Protein AF-0000000072977887 (afdb_homodimer)

Structure (mmCIF, N/CA/C/O backbone):
data_AF-0000000072977887-model_v1
#
loop_
_entity.id
_entity.type
_entity.pdbx_description
1 polymer 'Transcriptional regulator'
#
loop_
_atom_site.group_PDB
_atom_site.id
_atom_site.type_symbol
_atom_site.label_atom_id
_atom_site.label_alt_id
_atom_site.label_comp_id
_atom_site.label_asym_id
_atom_site.label_entity_id
_atom_site.label_seq_id
_atom_site.pdbx_PDB_ins_code
_atom_site.Cartn_x
_atom_site.Cartn_y
_atom_site.Cartn_z
_atom_site.occupancy
_atom_site.B_iso_or_equiv
_atom_site.auth_seq_id
_atom_site.auth_comp_id
_atom_site.auth_asym_id
_atom_site.auth_atom_id
_atom_site.pdbx_PDB_model_num
ATOM 1 N N . MET A 1 1 ? 33.875 33.875 10.773 1 41 1 MET A N 1
ATOM 2 C CA . MET A 1 1 ? 32.531 33.688 11.297 1 41 1 MET A CA 1
ATOM 3 C C . MET A 1 1 ? 32.062 32.25 11.172 1 41 1 MET A C 1
ATOM 5 O O . MET A 1 1 ? 32.281 31.609 10.133 1 41 1 MET A O 1
ATOM 9 N N . ALA A 1 2 ? 32.125 31.406 12.219 1 44.75 2 ALA A N 1
ATOM 10 C CA . ALA A 1 2 ? 31.75 29.984 12.25 1 44.75 2 ALA A CA 1
ATOM 11 C C . ALA A 1 2 ? 30.469 29.734 11.461 1 44.75 2 ALA A C 1
ATOM 13 O O . ALA A 1 2 ? 29.438 30.359 11.719 1 44.75 2 ALA A O 1
ATOM 14 N N . THR A 1 3 ? 30.5 29.594 10.195 1 40.72 3 THR A N 1
ATOM 15 C CA . THR A 1 3 ? 29.406 29.156 9.344 1 40.72 3 THR A CA 1
ATOM 16 C C . THR A 1 3 ? 28.625 28.016 10.008 1 40.72 3 THR A C 1
ATOM 18 O O . THR A 1 3 ? 29.172 26.922 10.219 1 40.72 3 THR A O 1
ATOM 21 N N . ASN A 1 4 ? 28.078 28.188 11.234 1 41.53 4 ASN A N 1
ATOM 22 C CA . ASN A 1 4 ? 27.219 27.25 11.969 1 41.53 4 ASN A CA 1
ATOM 23 C C . ASN A 1 4 ? 26.422 26.344 11.023 1 41.53 4 ASN A C 1
ATOM 25 O O . ASN A 1 4 ? 25.5 26.812 10.352 1 41.53 4 ASN A O 1
ATOM 29 N N . THR A 1 5 ? 27.031 25.5 10.305 1 44.66 5 THR A N 1
ATOM 30 C CA . THR A 1 5 ? 26.484 24.422 9.477 1 44.66 5 THR A CA 1
ATOM 31 C C . THR A 1 5 ? 25.266 23.797 10.148 1 44.66 5 THR A C 1
ATOM 33 O O . THR A 1 5 ? 25.391 23.109 11.156 1 44.66 5 THR A O 1
ATOM 36 N N . MET A 1 6 ? 24.25 24.547 10.633 1 44 6 MET A N 1
ATOM 37 C CA . MET A 1 6 ? 23.016 24.047 11.25 1 44 6 MET A CA 1
ATOM 38 C C . MET A 1 6 ? 22.672 22.656 10.742 1 44 6 MET A C 1
ATOM 40 O O . MET A 1 6 ? 22.594 22.438 9.531 1 44 6 MET A O 1
ATOM 44 N N . LYS A 1 7 ? 23.109 21.656 11.266 1 52.28 7 LYS A N 1
ATOM 45 C CA . LYS A 1 7 ? 22.719 20.266 11.062 1 52.28 7 LYS A CA 1
ATOM 46 C C . LYS A 1 7 ? 21.25 20.156 10.672 1 52.28 7 LYS A C 1
ATOM 48 O O . LYS A 1 7 ? 20.391 20.781 11.289 1 52.28 7 LYS A O 1
ATOM 53 N N . PRO A 1 8 ? 21.047 19.781 9.508 1 62.19 8 PRO A N 1
ATOM 54 C CA . PRO A 1 8 ? 19.656 19.625 9.102 1 62.19 8 PRO A CA 1
ATOM 55 C C . PRO A 1 8 ? 18.781 19.047 10.195 1 62.19 8 PRO A C 1
ATOM 57 O O . PRO A 1 8 ? 19.219 18.188 10.961 1 62.19 8 PRO A O 1
ATOM 60 N N . LYS A 1 9 ? 17.875 19.797 10.883 1 65.5 9 LYS A N 1
ATOM 61 C CA . LYS A 1 9 ? 16.906 19.312 11.867 1 65.5 9 LYS A CA 1
ATOM 62 C C . LYS A 1 9 ? 16.281 18 11.422 1 65.5 9 LYS A C 1
ATOM 64 O O . LYS A 1 9 ? 15.883 17.859 10.266 1 65.5 9 LYS A O 1
ATOM 69 N N . PRO A 1 10 ? 16.406 17 12.359 1 79.75 10 PRO A N 1
ATOM 70 C CA . PRO A 1 10 ? 15.766 15.734 12 1 79.75 10 PRO A CA 1
ATOM 71 C C . PRO A 1 10 ? 14.305 15.906 11.586 1 79.75 10 PRO A C 1
ATOM 73 O O . PRO A 1 10 ? 13.602 16.75 12.141 1 79.75 10 PRO A O 1
ATOM 76 N N . LEU A 1 11 ? 13.953 15.227 10.562 1 84.88 11 LEU A N 1
ATOM 77 C CA . LEU A 1 11 ? 12.586 15.289 10.055 1 84.88 11 LEU A CA 1
ATOM 78 C C . LEU A 1 11 ? 11.602 14.703 11.07 1 84.88 11 LEU A C 1
ATOM 80 O O . LEU A 1 11 ? 11.875 13.664 11.68 1 84.88 11 LEU A O 1
ATOM 84 N N . VAL A 1 12 ? 10.602 15.438 11.391 1 84.94 12 VAL A N 1
ATOM 85 C CA . VAL A 1 12 ? 9.555 15 12.312 1 84.94 12 VAL A CA 1
ATOM 86 C C . VAL A 1 12 ? 8.5 14.203 11.555 1 84.94 12 VAL A C 1
ATOM 88 O O . VAL A 1 12 ? 7.945 14.68 10.562 1 84.94 12 VAL A O 1
ATOM 91 N N . VAL A 1 13 ? 8.305 12.984 12.016 1 85.19 13 VAL A N 1
ATOM 92 C CA . VAL A 1 13 ? 7.273 12.133 11.445 1 85.19 13 VAL A CA 1
ATOM 93 C C . VAL A 1 13 ? 6.289 11.703 12.531 1 85.19 13 VAL A C 1
ATOM 95 O O . VAL A 1 13 ? 6.676 11.078 13.523 1 85.19 13 VAL A O 1
ATOM 98 N N . PRO A 1 14 ? 5.059 12.109 12.352 1 86.56 14 PRO A N 1
ATOM 99 C CA . PRO A 1 14 ? 4.09 11.672 13.359 1 86.56 14 PRO A CA 1
ATOM 100 C C . PRO A 1 14 ? 3.932 10.156 13.406 1 86.56 14 PRO A C 1
ATOM 102 O O . PRO A 1 14 ? 4.285 9.461 12.445 1 86.56 14 PRO A O 1
ATOM 105 N N . VAL A 1 15 ? 3.49 9.703 14.617 1 90.06 15 VAL A N 1
ATOM 106 C CA . VAL A 1 15 ? 3.154 8.289 14.742 1 90.06 15 VAL A CA 1
ATOM 107 C C . VAL A 1 15 ? 1.873 7.988 13.961 1 90.06 15 VAL A C 1
ATOM 109 O O . VAL A 1 15 ? 0.771 8.281 14.438 1 90.06 15 VAL A O 1
ATOM 112 N N . SER A 1 16 ? 1.994 7.457 12.82 1 95.38 16 SER A N 1
ATOM 113 C CA . SER A 1 16 ? 0.884 7.188 11.914 1 95.38 16 SER A CA 1
ATOM 114 C C . SER A 1 16 ? 0.908 5.742 11.422 1 95.38 16 SER A C 1
ATOM 116 O O . SER A 1 16 ? 1.815 5.348 10.688 1 95.38 16 SER A O 1
ATOM 118 N N . ILE A 1 17 ? -0.133 5.027 11.781 1 97.5 17 ILE A N 1
ATOM 119 C CA . ILE A 1 17 ? -0.23 3.648 11.312 1 97.5 17 ILE A CA 1
ATOM 120 C C . ILE A 1 17 ? -0.451 3.627 9.805 1 97.5 17 ILE A C 1
ATOM 122 O O . ILE A 1 17 ? 0.046 2.736 9.109 1 97.5 17 ILE A O 1
ATOM 126 N N . GLY A 1 18 ? -1.213 4.641 9.328 1 96.38 18 GLY A N 1
ATOM 127 C CA . GLY A 1 18 ? -1.394 4.754 7.887 1 96.38 18 GLY A CA 1
ATOM 128 C C . GLY A 1 18 ? -0.086 4.895 7.133 1 96.38 18 GLY A C 1
ATOM 129 O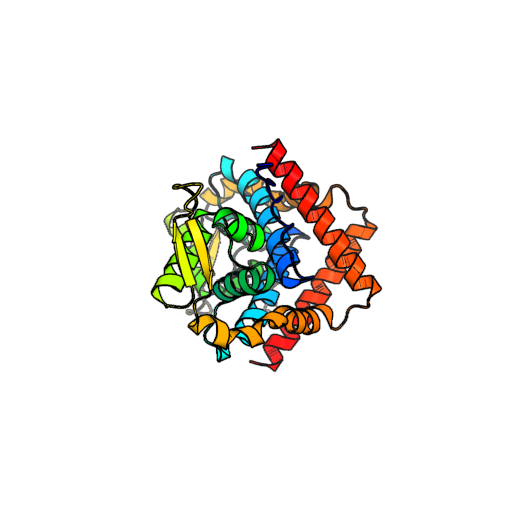 O . GLY A 1 18 ? 0.141 4.195 6.141 1 96.38 18 GLY A O 1
ATOM 130 N N . ARG A 1 19 ? 0.751 5.727 7.602 1 94.12 19 ARG A N 1
ATOM 131 C CA . ARG A 1 19 ? 2.055 5.93 6.98 1 94.12 19 ARG A CA 1
ATOM 132 C C . ARG A 1 19 ? 2.902 4.664 7.062 1 94.12 19 ARG A C 1
ATOM 134 O O . ARG A 1 19 ? 3.502 4.242 6.07 1 94.12 19 ARG A O 1
ATOM 141 N N . GLN A 1 20 ? 2.941 4.098 8.227 1 96.56 20 GLN A N 1
ATOM 142 C CA . GLN A 1 20 ? 3.758 2.904 8.414 1 96.56 20 GLN A CA 1
ATOM 143 C C . GLN A 1 20 ? 3.299 1.775 7.492 1 96.56 20 GLN A C 1
ATOM 145 O O . GLN A 1 20 ? 4.125 1.067 6.91 1 96.56 20 GLN A O 1
ATOM 150 N N . LEU A 1 21 ? 2.031 1.592 7.398 1 97.75 21 LEU A N 1
ATOM 151 C CA . LEU A 1 21 ? 1.473 0.574 6.516 1 97.75 21 LEU A CA 1
ATOM 152 C C . LEU A 1 21 ? 1.882 0.825 5.07 1 97.75 21 LEU A C 1
ATOM 154 O O . LEU A 1 21 ? 2.34 -0.09 4.383 1 97.75 21 LEU A O 1
ATOM 158 N N . ASN A 1 22 ? 1.735 2.033 4.641 1 95.81 22 ASN A N 1
ATOM 159 C CA . ASN A 1 22 ? 2.016 2.369 3.25 1 95.81 22 ASN A CA 1
ATOM 160 C C . ASN A 1 22 ? 3.496 2.203 2.92 1 95.81 22 ASN A C 1
ATOM 162 O O . ASN A 1 22 ? 3.848 1.688 1.857 1 95.81 22 ASN A O 1
ATOM 166 N N . ILE A 1 23 ? 4.344 2.652 3.779 1 94.56 23 ILE A N 1
ATOM 167 C CA . ILE A 1 23 ? 5.777 2.523 3.547 1 94.56 23 ILE A CA 1
ATOM 168 C C . ILE A 1 23 ? 6.168 1.046 3.523 1 94.56 23 ILE A C 1
ATOM 170 O O . ILE A 1 23 ? 6.883 0.6 2.625 1 94.56 23 ILE A O 1
ATOM 174 N N . THR A 1 24 ? 5.691 0.264 4.508 1 97.56 24 THR A N 1
ATOM 175 C CA . THR A 1 24 ? 6.016 -1.156 4.582 1 97.56 24 THR A CA 1
ATOM 176 C C . THR A 1 24 ? 5.523 -1.89 3.34 1 97.56 24 THR A C 1
ATOM 178 O O . THR A 1 24 ? 6.254 -2.691 2.754 1 97.56 24 THR A O 1
ATOM 181 N N . ALA A 1 25 ? 4.281 -1.598 2.955 1 96.81 25 ALA A N 1
ATOM 182 C CA . ALA A 1 25 ? 3.742 -2.217 1.746 1 96.81 25 ALA A CA 1
ATOM 183 C C . ALA A 1 25 ? 4.57 -1.837 0.521 1 96.81 25 ALA A C 1
ATOM 185 O O . ALA A 1 25 ? 4.859 -2.684 -0.327 1 96.81 25 ALA A O 1
ATOM 186 N N . SER A 1 26 ? 4.973 -0.607 0.449 1 94.94 26 SER A N 1
ATOM 187 C CA . SER A 1 26 ? 5.73 -0.118 -0.699 1 94.94 26 SER A CA 1
ATOM 188 C C . SER A 1 26 ? 7.074 -0.827 -0.818 1 94.94 26 SER A C 1
ATOM 190 O O . SER A 1 26 ? 7.453 -1.274 -1.902 1 94.94 26 SER A O 1
ATOM 192 N N . VAL A 1 27 ? 7.781 -0.908 0.253 1 95.25 27 VAL A N 1
ATOM 193 C CA . VAL A 1 27 ? 9.086 -1.552 0.202 1 95.25 27 VAL A CA 1
ATOM 194 C C . VAL A 1 27 ? 8.922 -3.053 -0.021 1 95.25 27 VAL A C 1
ATOM 196 O O . VAL A 1 27 ? 9.75 -3.689 -0.667 1 95.25 27 VAL A O 1
ATOM 199 N N . GLY A 1 28 ? 7.863 -3.65 0.57 1 96.88 28 GLY A N 1
ATOM 200 C CA . GLY A 1 28 ? 7.543 -5.031 0.251 1 96.88 28 GLY A CA 1
ATOM 201 C C . GLY A 1 28 ? 7.281 -5.258 -1.227 1 96.88 28 GLY A C 1
ATOM 202 O O . GLY A 1 28 ? 7.73 -6.254 -1.795 1 96.88 28 GLY A O 1
ATOM 203 N N . ASN A 1 29 ? 6.543 -4.379 -1.812 1 96.25 29 ASN A N 1
ATOM 204 C CA . ASN A 1 29 ? 6.277 -4.457 -3.246 1 96.25 29 ASN A CA 1
ATOM 205 C C . ASN A 1 29 ? 7.562 -4.332 -4.062 1 96.25 29 ASN A C 1
ATOM 207 O O . ASN A 1 29 ? 7.688 -4.941 -5.125 1 96.25 29 ASN A O 1
ATOM 211 N N . ALA A 1 30 ? 8.492 -3.561 -3.566 1 94.88 30 ALA A N 1
ATOM 212 C CA . ALA A 1 30 ? 9.781 -3.453 -4.242 1 94.88 30 ALA A CA 1
ATOM 213 C C . ALA A 1 30 ? 10.5 -4.801 -4.273 1 94.88 30 ALA A C 1
ATOM 215 O O . ALA A 1 30 ? 11.117 -5.156 -5.277 1 94.88 30 ALA A O 1
ATOM 216 N N . VAL A 1 31 ? 10.422 -5.551 -3.201 1 97.06 31 VAL A N 1
ATOM 217 C CA . VAL A 1 31 ? 10.992 -6.895 -3.148 1 97.06 31 VAL A CA 1
ATOM 218 C C . VAL A 1 31 ? 10.328 -7.773 -4.207 1 97.06 31 VAL A C 1
ATOM 220 O O . VAL A 1 31 ? 11.016 -8.461 -4.965 1 97.06 31 VAL A O 1
ATOM 223 N N . CYS A 1 32 ? 8.992 -7.691 -4.293 1 96.81 32 CYS A N 1
ATOM 224 C CA . CYS A 1 32 ? 8.242 -8.484 -5.262 1 96.81 32 CYS A CA 1
ATOM 225 C C . CYS A 1 32 ? 8.648 -8.133 -6.688 1 96.81 32 CYS A C 1
ATOM 227 O O . CYS A 1 32 ? 8.914 -9.023 -7.496 1 96.81 32 CYS A O 1
ATOM 229 N N . ASN A 1 33 ? 8.703 -6.883 -6.922 1 95.31 33 ASN A N 1
ATOM 230 C CA . ASN A 1 33 ? 9.039 -6.43 -8.266 1 95.31 33 ASN A CA 1
ATOM 231 C C . ASN A 1 33 ? 10.445 -6.875 -8.672 1 95.31 33 ASN A C 1
ATOM 233 O O . ASN A 1 33 ? 10.664 -7.27 -9.812 1 95.31 33 ASN A O 1
ATOM 237 N N . GLN A 1 34 ? 11.297 -6.816 -7.777 1 95.62 34 GLN A N 1
ATOM 238 C CA . GLN A 1 34 ? 12.656 -7.258 -8.07 1 95.62 34 GLN A CA 1
ATOM 239 C C . GLN A 1 34 ? 12.703 -8.75 -8.367 1 95.62 34 GLN A C 1
ATOM 241 O O . GLN A 1 34 ? 13.422 -9.195 -9.273 1 95.62 34 GLN A O 1
ATOM 246 N N . LEU A 1 35 ? 11.984 -9.539 -7.598 1 95.75 35 LEU A N 1
ATOM 247 C CA . LEU A 1 35 ? 11.945 -10.984 -7.801 1 95.75 35 LEU A CA 1
ATOM 248 C C . LEU A 1 35 ? 11.273 -11.328 -9.125 1 95.75 35 LEU A C 1
ATOM 250 O O . LEU A 1 35 ? 11.602 -12.344 -9.75 1 95.75 35 LEU A O 1
ATOM 254 N N . LEU A 1 36 ? 10.383 -10.438 -9.664 1 96.44 36 LEU A N 1
ATOM 255 C CA . LEU A 1 36 ? 9.586 -10.719 -10.859 1 96.44 36 LEU A CA 1
ATOM 256 C C . LEU A 1 36 ? 10.25 -10.141 -12.102 1 96.44 36 LEU A C 1
ATOM 258 O O . LEU A 1 36 ? 9.922 -10.539 -13.227 1 96.44 36 LEU A O 1
ATOM 262 N N . GLU A 1 37 ? 11.172 -9.25 -11.883 1 94.94 37 GLU A N 1
ATOM 263 C CA . GLU A 1 37 ? 11.812 -8.5 -12.961 1 94.94 37 GLU A CA 1
ATOM 264 C C . GLU A 1 37 ? 12.43 -9.438 -14 1 94.94 37 GLU A C 1
ATOM 266 O O . GLU A 1 37 ? 12.195 -9.289 -15.195 1 94.94 37 GLU A O 1
ATOM 271 N N . PRO A 1 38 ? 13.172 -10.477 -13.602 1 94.94 38 PRO A N 1
ATOM 272 C CA . PRO A 1 38 ? 13.797 -11.367 -14.586 1 94.94 38 PRO A CA 1
ATOM 273 C C . PRO A 1 38 ? 12.781 -12.102 -15.453 1 94.94 38 PRO A C 1
ATOM 275 O O . PRO A 1 38 ? 13.133 -12.648 -16.5 1 94.94 38 PRO A O 1
ATOM 278 N N . HIS A 1 39 ? 11.555 -12.086 -15.07 1 94.5 39 HIS A N 1
ATOM 279 C CA . HIS A 1 39 ? 10.523 -12.852 -15.766 1 94.5 39 HIS A CA 1
ATOM 280 C C . HIS A 1 39 ? 9.625 -11.938 -16.594 1 94.5 39 HIS A C 1
ATOM 282 O O . HIS A 1 39 ? 8.617 -12.383 -17.141 1 94.5 39 HIS A O 1
ATOM 288 N N . ASP A 1 40 ? 9.906 -10.664 -16.547 1 93.75 40 ASP A N 1
ATOM 289 C CA . ASP A 1 40 ? 9.18 -9.648 -17.297 1 93.75 40 ASP A CA 1
ATOM 290 C C . ASP A 1 40 ? 7.703 -9.625 -16.891 1 93.75 40 ASP A C 1
ATOM 292 O O . ASP A 1 40 ? 6.82 -9.602 -17.75 1 93.75 40 ASP A O 1
ATOM 296 N N . LEU A 1 41 ? 7.398 -9.805 -15.672 1 95.06 41 LEU A N 1
ATOM 297 C CA . LEU A 1 41 ? 6.066 -9.734 -15.078 1 95.06 41 LEU A CA 1
ATOM 298 C C . LEU A 1 41 ? 6.008 -8.656 -14.008 1 95.06 41 LEU A C 1
ATOM 300 O O . LEU A 1 41 ? 6.941 -8.508 -13.211 1 95.06 41 LEU A O 1
ATOM 304 N N . THR A 1 42 ? 4.996 -7.855 -14.008 1 94.38 42 THR A N 1
ATOM 305 C CA . THR A 1 42 ? 4.746 -6.934 -12.906 1 94.38 42 THR A CA 1
ATOM 306 C C . THR A 1 42 ? 4.02 -7.637 -11.766 1 94.38 42 THR A C 1
ATOM 308 O O . THR A 1 42 ? 3.477 -8.727 -11.945 1 94.38 42 THR A O 1
ATOM 311 N N . LEU A 1 43 ? 4.02 -6.992 -10.664 1 94.81 43 LEU A N 1
ATOM 312 C CA . LEU A 1 43 ? 3.309 -7.543 -9.508 1 94.81 43 LEU A CA 1
ATOM 313 C C . LEU A 1 43 ? 1.821 -7.695 -9.812 1 94.81 43 LEU A C 1
ATOM 315 O O . LEU A 1 43 ? 1.208 -8.695 -9.438 1 94.81 43 LEU A O 1
ATOM 319 N N . ALA A 1 44 ? 1.255 -6.727 -10.469 1 94.56 44 ALA A N 1
ATOM 320 C CA . ALA A 1 44 ? -0.166 -6.773 -10.805 1 94.56 44 ALA A CA 1
ATOM 321 C C . ALA A 1 44 ? -0.476 -7.957 -11.719 1 94.56 44 ALA A C 1
ATOM 323 O O . ALA A 1 44 ? -1.469 -8.656 -11.523 1 94.56 44 ALA A O 1
ATOM 324 N N . GLN A 1 45 ? 0.344 -8.148 -12.648 1 95.06 45 GLN A N 1
ATOM 325 C CA . GLN A 1 45 ? 0.177 -9.266 -13.57 1 95.06 45 GLN A CA 1
ATOM 326 C C . GLN A 1 45 ? 0.344 -10.602 -12.844 1 95.06 45 GLN A C 1
ATOM 328 O O . GLN A 1 45 ? -0.435 -11.531 -13.062 1 95.06 45 GLN A O 1
ATOM 333 N N . TRP A 1 46 ? 1.35 -10.617 -12.047 1 96.25 46 TRP A N 1
ATOM 334 C CA . TRP A 1 46 ? 1.598 -11.844 -11.297 1 96.25 46 TRP A CA 1
ATOM 335 C C . TRP A 1 46 ? 0.417 -12.172 -10.391 1 96.25 46 TRP A C 1
ATOM 337 O O . TRP A 1 46 ? 0.022 -13.336 -10.273 1 96.25 46 TRP A O 1
ATOM 347 N N . ALA A 1 47 ? -0.121 -11.203 -9.742 1 95.44 47 ALA A N 1
ATOM 348 C CA . ALA A 1 47 ? -1.255 -11.422 -8.844 1 95.44 47 ALA A CA 1
ATOM 349 C C . ALA A 1 47 ? -2.43 -12.047 -9.594 1 95.44 47 ALA A C 1
ATOM 351 O O . ALA A 1 47 ? -3.107 -12.938 -9.07 1 95.44 47 ALA A O 1
ATOM 352 N N . VAL A 1 48 ? -2.654 -11.609 -10.75 1 95.69 48 VAL A N 1
ATOM 353 C CA . VAL A 1 48 ? -3.719 -12.172 -11.578 1 95.69 48 VAL A CA 1
ATOM 354 C C . VAL A 1 48 ? -3.4 -13.625 -11.922 1 95.69 48 VAL A C 1
ATOM 356 O O . VAL A 1 48 ? -4.227 -14.516 -11.711 1 95.69 48 VAL A O 1
ATOM 359 N N . LEU A 1 49 ? -2.201 -13.852 -12.398 1 96.31 49 LEU A N 1
ATOM 360 C CA . LEU A 1 49 ? -1.78 -15.195 -12.75 1 96.31 49 LEU A CA 1
ATOM 361 C C . LEU A 1 49 ? -1.869 -16.125 -11.547 1 96.31 49 LEU A C 1
ATOM 363 O O . LEU A 1 49 ? -2.395 -17.234 -11.656 1 96.31 49 LEU A O 1
ATOM 367 N N . SER A 1 50 ? -1.372 -15.641 -10.492 1 94.81 50 SER A N 1
ATOM 368 C CA . SER A 1 50 ? -1.369 -16.422 -9.258 1 94.81 50 SER A CA 1
ATOM 369 C C . SER A 1 50 ? -2.785 -16.812 -8.852 1 94.81 50 SER A C 1
ATOM 371 O O . SER A 1 50 ? -3.029 -17.953 -8.445 1 94.81 50 SER A O 1
ATOM 373 N N . SER A 1 51 ? -3.678 -15.898 -8.906 1 94.62 51 SER A N 1
ATOM 374 C CA . SER A 1 51 ? -5.074 -16.172 -8.586 1 94.62 51 SER A CA 1
ATOM 375 C C . SER A 1 51 ? -5.645 -17.281 -9.469 1 94.62 51 SER A C 1
ATOM 377 O O . SER A 1 51 ? -6.324 -18.172 -8.984 1 94.62 51 SER A O 1
ATOM 379 N N . LEU A 1 52 ? -5.305 -17.25 -10.672 1 95 52 LEU A N 1
ATOM 380 C CA . LEU A 1 52 ? -5.828 -18.219 -11.633 1 95 52 LEU A CA 1
ATOM 381 C C . LEU A 1 52 ? -5.141 -19.578 -11.469 1 95 52 LEU A C 1
ATOM 383 O O . LEU A 1 52 ? -5.773 -20.625 -11.641 1 95 52 LEU A O 1
ATOM 387 N N . TRP A 1 53 ? -3.836 -19.531 -11.18 1 93.19 53 TRP A N 1
ATOM 388 C CA . TRP A 1 53 ? -3.123 -20.766 -10.906 1 93.19 53 TRP A CA 1
ATOM 389 C C . TRP A 1 53 ? -3.742 -21.516 -9.727 1 93.19 53 TRP A C 1
ATOM 391 O O . TRP A 1 53 ? -3.854 -22.734 -9.742 1 93.19 53 TRP A O 1
ATOM 401 N N . GLN A 1 54 ? -4.203 -20.766 -8.805 1 91 54 GLN A N 1
ATOM 402 C CA . GLN A 1 54 ? -4.672 -21.328 -7.543 1 91 54 GLN A CA 1
ATOM 403 C C . GLN A 1 54 ? -6.148 -21.719 -7.629 1 91 54 GLN A C 1
ATOM 405 O O . GLN A 1 54 ? -6.59 -22.656 -6.977 1 91 54 GLN A O 1
ATOM 410 N N . ASN A 1 55 ? -6.953 -21 -8.453 1 93.25 55 ASN A N 1
ATOM 411 C CA . ASN A 1 55 ? -8.406 -21.141 -8.359 1 93.25 55 ASN A CA 1
ATOM 412 C C . ASN A 1 55 ? -9.016 -21.562 -9.688 1 93.25 55 ASN A C 1
ATOM 414 O O . ASN A 1 55 ? -10.195 -21.891 -9.758 1 93.25 55 ASN A O 1
ATOM 418 N N . GLY A 1 56 ? -8.242 -21.594 -10.711 1 92.12 56 GLY A N 1
ATOM 419 C CA . GLY A 1 56 ? -8.789 -21.859 -12.031 1 92.12 56 GLY A CA 1
ATOM 420 C C . GLY A 1 56 ? -9.5 -20.672 -12.641 1 92.12 56 GLY A C 1
ATOM 421 O O . GLY A 1 56 ? -9.227 -19.531 -12.266 1 92.12 56 GLY A O 1
ATOM 422 N N . ASP A 1 57 ? -10.367 -20.891 -13.578 1 93 57 ASP A N 1
ATOM 423 C CA . ASP A 1 57 ? -11.086 -19.828 -14.258 1 93 57 ASP A CA 1
ATOM 424 C C . ASP A 1 57 ? -11.945 -19.031 -13.273 1 93 57 ASP A C 1
ATOM 426 O O . ASP A 1 57 ? -12.562 -19.609 -12.375 1 93 57 ASP A O 1
ATOM 430 N N . MET A 1 58 ? -11.953 -17.75 -13.508 1 92.12 58 MET A N 1
ATOM 431 C CA . MET A 1 58 ? -12.688 -16.891 -12.57 1 92.12 58 MET A CA 1
ATOM 432 C C . MET A 1 58 ? -13.344 -15.727 -13.305 1 92.12 58 MET A C 1
ATOM 434 O O . MET A 1 58 ? -12.93 -15.367 -14.406 1 92.12 58 MET A O 1
ATOM 438 N N . SER A 1 59 ? -14.336 -15.211 -12.617 1 91.94 59 SER A N 1
ATOM 439 C CA . SER A 1 59 ? -14.953 -13.984 -13.109 1 91.94 59 SER A CA 1
ATOM 440 C C . SER A 1 59 ? -14.078 -12.773 -12.812 1 91.94 59 SER A C 1
ATOM 442 O O . SER A 1 59 ? -13.227 -12.812 -11.93 1 91.94 59 SER A O 1
ATOM 444 N N . LEU A 1 60 ? -14.297 -11.75 -13.555 1 92.38 60 LEU A N 1
ATOM 445 C CA . LEU A 1 60 ? -13.609 -10.492 -13.273 1 92.38 60 LEU A CA 1
ATOM 446 C C . LEU A 1 60 ? -13.898 -10.016 -11.859 1 92.38 60 LEU A C 1
ATOM 448 O O . LEU A 1 60 ? -13.016 -9.469 -11.188 1 92.38 60 LEU A O 1
ATOM 452 N N . LYS A 1 61 ? -15.031 -10.234 -11.445 1 90.44 61 LYS A N 1
ATOM 453 C CA . LYS A 1 61 ? -15.43 -9.836 -10.102 1 90.44 61 LYS A CA 1
ATOM 454 C C . LYS A 1 61 ? -14.609 -10.578 -9.047 1 90.44 61 LYS A C 1
ATOM 456 O O . LYS A 1 61 ? -14.086 -9.969 -8.109 1 90.44 61 LYS A O 1
ATOM 461 N N . ASP A 1 62 ? -14.516 -11.836 -9.219 1 91.25 62 ASP A N 1
ATOM 462 C CA . ASP A 1 62 ? -13.758 -12.648 -8.273 1 91.25 62 ASP A CA 1
ATOM 463 C C . ASP A 1 62 ? -12.273 -12.32 -8.336 1 91.25 62 ASP A C 1
ATOM 465 O O . ASP A 1 62 ? -11.594 -12.305 -7.305 1 91.25 62 ASP A O 1
ATOM 469 N N . LEU A 1 63 ? -11.82 -12.07 -9.484 1 93.5 63 LEU A N 1
ATOM 470 C CA . LEU A 1 63 ? -10.422 -11.695 -9.656 1 93.5 63 LEU A CA 1
ATOM 471 C C . LEU A 1 63 ? -10.125 -10.375 -8.953 1 93.5 63 LEU A C 1
ATOM 473 O O . LEU A 1 63 ? -9.102 -10.242 -8.289 1 93.5 63 LEU A O 1
ATOM 477 N N . ALA A 1 64 ? -11.016 -9.469 -9.086 1 92.19 64 ALA A N 1
ATOM 478 C CA . ALA A 1 64 ? -10.875 -8.172 -8.43 1 92.19 64 ALA A CA 1
ATOM 479 C C . ALA A 1 64 ? -10.844 -8.328 -6.91 1 92.19 64 ALA A C 1
ATOM 481 O O . ALA A 1 64 ? -9.992 -7.738 -6.238 1 92.19 64 ALA A O 1
ATOM 482 N N . LYS A 1 65 ? -11.648 -9.133 -6.406 1 88.31 65 LYS A N 1
ATOM 483 C CA . LYS A 1 65 ? -11.711 -9.406 -4.973 1 88.31 65 LYS A CA 1
ATOM 484 C C . LYS A 1 65 ? -10.406 -10.016 -4.469 1 88.31 65 LYS A C 1
ATOM 486 O O . LYS A 1 65 ? -9.883 -9.617 -3.43 1 88.31 65 LYS A O 1
ATOM 491 N N . LEU A 1 66 ? -9.898 -10.898 -5.254 1 89.56 66 LEU A N 1
ATOM 492 C CA . LEU A 1 66 ? -8.703 -11.625 -4.824 1 89.56 66 LEU A CA 1
ATOM 493 C C . LEU A 1 66 ? -7.461 -10.75 -4.938 1 89.56 66 LEU A C 1
ATOM 495 O O . LEU A 1 66 ? -6.551 -10.852 -4.113 1 89.56 66 LEU A O 1
ATOM 499 N N . THR A 1 67 ? -7.402 -9.938 -5.922 1 91.19 67 THR A N 1
ATOM 500 C CA . THR A 1 67 ? -6.207 -9.133 -6.152 1 91.19 67 THR A CA 1
ATOM 501 C C . THR A 1 67 ? -6.27 -7.836 -5.348 1 91.19 67 THR A C 1
ATOM 503 O O . THR A 1 67 ? -5.262 -7.137 -5.215 1 91.19 67 THR A O 1
ATOM 506 N N . GLY A 1 68 ? -7.445 -7.523 -4.82 1 85.94 68 GLY A N 1
ATOM 507 C CA . GLY A 1 68 ? -7.602 -6.309 -4.039 1 85.94 68 GLY A CA 1
ATOM 508 C C . GLY A 1 68 ? -7.684 -5.059 -4.891 1 85.94 68 GLY A C 1
ATOM 509 O O . GLY A 1 68 ? -7.418 -3.953 -4.41 1 85.94 68 GLY A O 1
ATOM 510 N N . ASN A 1 69 ? -7.914 -5.203 -6.133 1 87.38 69 ASN A N 1
ATOM 511 C CA . ASN A 1 69 ? -8.102 -4.086 -7.051 1 87.38 69 ASN A CA 1
ATOM 512 C C . ASN A 1 69 ? -9.578 -3.818 -7.32 1 87.38 69 ASN A C 1
ATOM 514 O O . ASN A 1 69 ? -10.406 -4.719 -7.188 1 87.38 69 ASN A O 1
ATOM 518 N N . ALA A 1 70 ? -9.859 -2.562 -7.641 1 87.56 70 ALA A N 1
ATOM 519 C CA . ALA A 1 70 ? -11.211 -2.258 -8.109 1 87.56 70 ALA A CA 1
ATOM 520 C C . ALA A 1 70 ? -11.508 -2.953 -9.43 1 87.56 70 ALA A C 1
ATOM 522 O O . ALA A 1 70 ? -10.602 -3.16 -10.25 1 87.56 70 ALA A O 1
ATOM 523 N N . PRO A 1 71 ? -12.711 -3.219 -9.68 1 90.44 71 PRO A N 1
ATOM 524 C CA . PRO A 1 71 ? -13.086 -3.945 -10.891 1 90.44 71 PRO A CA 1
ATOM 525 C C . PRO A 1 71 ? -12.617 -3.25 -12.172 1 90.44 71 PRO A C 1
ATOM 527 O O . PRO A 1 71 ? -12.047 -3.893 -13.055 1 90.44 71 PRO A O 1
ATOM 530 N N . PRO A 1 72 ? -12.758 -1.956 -12.266 1 92.38 72 PRO A N 1
ATOM 531 C CA . PRO A 1 72 ? -12.281 -1.313 -13.492 1 92.38 72 PRO A CA 1
ATOM 532 C C . PRO A 1 72 ? -10.781 -1.479 -13.703 1 92.38 72 PRO A C 1
ATOM 534 O O . PRO A 1 72 ? -10.328 -1.72 -14.828 1 92.38 72 PRO A O 1
ATOM 537 N N . ALA A 1 73 ? -9.984 -1.323 -12.625 1 92.31 73 ALA A N 1
ATOM 538 C CA . ALA A 1 73 ? -8.539 -1.508 -12.703 1 92.31 73 ALA A CA 1
ATOM 539 C C . ALA A 1 73 ? -8.188 -2.947 -13.07 1 92.31 73 ALA A C 1
ATOM 541 O O . ALA A 1 73 ? -7.297 -3.186 -13.891 1 92.31 73 ALA A O 1
ATOM 542 N N . THR A 1 74 ? -8.875 -3.871 -12.508 1 94.38 74 THR A N 1
ATOM 543 C CA . THR A 1 74 ? -8.656 -5.285 -12.805 1 94.38 74 THR A CA 1
ATOM 544 C C . THR A 1 74 ? -8.961 -5.582 -14.266 1 94.38 74 THR A C 1
ATOM 546 O O . THR A 1 74 ? -8.211 -6.312 -14.922 1 94.38 74 THR A O 1
ATOM 549 N N . SER A 1 75 ? -10 -4.984 -14.742 1 94.81 75 SER A N 1
ATOM 550 C CA . SER A 1 75 ? -10.359 -5.164 -16.156 1 94.81 75 SER A CA 1
ATOM 551 C C . SER A 1 75 ? -9.234 -4.699 -17.078 1 94.81 75 SER A C 1
ATOM 553 O O . SER A 1 75 ? -8.891 -5.387 -18.031 1 94.81 75 SER A O 1
ATOM 555 N N . ARG A 1 76 ? -8.688 -3.617 -16.719 1 96.56 76 ARG A N 1
ATOM 556 C CA . ARG A 1 76 ? -7.609 -3.064 -17.531 1 96.56 76 ARG A CA 1
ATOM 557 C C . ARG A 1 76 ? -6.387 -3.975 -17.516 1 96.56 76 ARG A C 1
ATOM 559 O O . ARG A 1 76 ? -5.758 -4.203 -18.547 1 96.56 76 ARG A O 1
ATOM 566 N N . ILE A 1 77 ? -6.055 -4.488 -16.391 1 96.38 77 ILE A N 1
ATOM 567 C CA . ILE A 1 77 ? -4.918 -5.387 -16.25 1 96.38 77 ILE A CA 1
ATOM 568 C C . ILE A 1 77 ? -5.16 -6.66 -17.062 1 96.38 77 ILE A C 1
ATOM 570 O O . ILE A 1 77 ? -4.289 -7.109 -17.812 1 96.38 77 ILE A O 1
ATOM 574 N N . VAL A 1 78 ? -6.34 -7.148 -16.953 1 96.62 78 VAL A N 1
ATOM 575 C CA . VAL A 1 78 ? -6.703 -8.375 -17.656 1 96.62 78 VAL A CA 1
ATOM 576 C C . VAL A 1 78 ? -6.668 -8.141 -19.172 1 96.62 78 VAL A C 1
ATOM 578 O O . VAL A 1 78 ? -6.133 -8.953 -19.922 1 96.62 78 VAL A O 1
ATOM 581 N N . GLU A 1 79 ? -7.215 -7.031 -19.562 1 96.5 79 GLU A N 1
ATOM 582 C CA . GLU A 1 79 ? -7.227 -6.703 -20.984 1 96.5 79 GLU A CA 1
ATOM 583 C C . GLU A 1 79 ? -5.809 -6.66 -21.562 1 96.5 79 GLU A C 1
ATOM 585 O O . GLU A 1 79 ? -5.547 -7.223 -22.625 1 96.5 79 GLU A O 1
ATOM 590 N N . ARG A 1 80 ? -4.973 -6.074 -20.875 1 96.94 80 ARG A N 1
ATOM 591 C CA . ARG A 1 80 ? -3.582 -5.988 -21.297 1 96.94 80 ARG A CA 1
ATOM 592 C C . ARG A 1 80 ? -2.945 -7.371 -21.375 1 96.94 80 ARG A C 1
ATOM 594 O O . ARG A 1 80 ? -2.168 -7.66 -22.281 1 96.94 80 ARG A O 1
ATOM 601 N N . MET A 1 81 ? -3.312 -8.203 -20.484 1 97.31 81 MET A N 1
ATOM 602 C CA . MET A 1 81 ? -2.73 -9.539 -20.422 1 97.31 81 MET A CA 1
ATOM 603 C C . MET A 1 81 ? -3.322 -10.438 -21.5 1 97.31 81 MET A C 1
ATOM 605 O O . MET A 1 81 ? -2.65 -11.344 -22 1 97.31 81 MET A O 1
ATOM 609 N N . VAL A 1 82 ? -4.566 -10.18 -21.844 1 96.62 82 VAL A N 1
ATOM 610 C CA . VAL A 1 82 ? -5.176 -10.883 -22.969 1 96.62 82 VAL A CA 1
ATOM 611 C C . VAL A 1 82 ? -4.48 -10.469 -24.266 1 96.62 82 VAL A C 1
ATOM 613 O O . VAL A 1 82 ? -4.109 -11.328 -25.078 1 96.62 82 VAL A O 1
ATOM 616 N N . MET A 1 83 ? -4.316 -9.203 -24.406 1 96.69 83 MET A N 1
ATOM 617 C CA . MET A 1 83 ? -3.641 -8.68 -25.578 1 96.69 83 MET A CA 1
ATOM 618 C C . MET A 1 83 ? -2.219 -9.227 -25.688 1 96.69 83 MET A C 1
ATOM 620 O O . MET A 1 83 ? -1.717 -9.469 -26.781 1 96.69 83 MET A O 1
ATOM 624 N N . GLY A 1 84 ? -1.624 -9.445 -24.562 1 95.5 84 GLY A N 1
ATOM 625 C CA . GLY A 1 84 ? -0.271 -9.984 -24.516 1 95.5 84 GLY A CA 1
ATOM 626 C C . GLY A 1 84 ? -0.22 -11.492 -24.641 1 95.5 84 GLY A C 1
ATOM 627 O O . GLY A 1 84 ? 0.862 -12.086 -24.656 1 95.5 84 GLY A O 1
ATOM 628 N N . GLY A 1 85 ? -1.393 -12.148 -24.641 1 96.12 85 GLY A N 1
ATOM 629 C CA . GLY A 1 85 ? -1.473 -13.57 -24.922 1 96.12 85 GLY A CA 1
ATOM 630 C C . GLY A 1 85 ? -1.356 -14.43 -23.672 1 96.12 85 GLY A C 1
ATOM 631 O O . GLY A 1 85 ? -1.156 -15.641 -23.75 1 96.12 85 GLY A O 1
ATOM 632 N N . LEU A 1 86 ? -1.454 -13.891 -22.469 1 96.69 86 LEU A N 1
ATOM 633 C CA . LEU A 1 86 ? -1.286 -14.641 -21.234 1 96.69 86 LEU A CA 1
ATOM 634 C C . LEU A 1 86 ? -2.627 -15.156 -20.719 1 96.69 86 LEU A C 1
ATOM 636 O O . LEU A 1 86 ? -2.682 -16.172 -20.016 1 96.69 86 LEU A O 1
ATOM 640 N N . LEU A 1 87 ? -3.688 -14.43 -21.094 1 97.56 87 LEU A N 1
ATOM 641 C CA . LEU A 1 87 ? -5.016 -14.781 -20.609 1 97.56 87 LEU A CA 1
ATOM 642 C C . LEU A 1 87 ? -5.996 -14.945 -21.766 1 97.56 87 LEU A C 1
ATOM 644 O O . LEU A 1 87 ? -5.742 -14.477 -22.875 1 97.56 87 LEU A O 1
ATOM 648 N N . LEU A 1 88 ? -7.027 -15.625 -21.5 1 96.25 88 LEU A N 1
ATOM 649 C CA . LEU A 1 88 ? -8.18 -15.75 -22.375 1 96.25 88 LEU A CA 1
ATOM 650 C C . LEU A 1 88 ? -9.445 -15.258 -21.688 1 96.25 88 LEU A C 1
ATOM 652 O O . LEU A 1 88 ? -9.578 -15.359 -20.469 1 96.25 88 LEU A O 1
ATOM 656 N N . ARG A 1 89 ? -10.234 -14.688 -22.484 1 92.94 89 ARG A N 1
ATOM 657 C CA . ARG A 1 89 ? -11.555 -14.273 -22.016 1 92.94 89 ARG A CA 1
ATOM 658 C C . ARG A 1 89 ? -12.656 -15.016 -22.766 1 92.94 89 ARG A C 1
ATOM 660 O O . ARG A 1 89 ? -12.594 -15.164 -23.984 1 92.94 89 ARG A O 1
ATOM 667 N N . THR A 1 90 ? -13.539 -15.516 -22 1 87.56 90 THR A N 1
ATOM 668 C CA . THR A 1 90 ? -14.672 -16.188 -22.625 1 87.56 90 THR A CA 1
ATOM 669 C C . THR A 1 90 ? -15.992 -15.695 -22.031 1 87.56 90 THR A C 1
ATOM 671 O O . THR A 1 90 ? -16.047 -15.328 -20.859 1 87.56 90 THR A O 1
ATOM 674 N N . GLN A 1 91 ? -16.953 -15.359 -22.906 1 78.31 91 GLN A N 1
ATOM 675 C CA . GLN A 1 91 ? -18.266 -14.984 -22.422 1 78.31 91 GLN A CA 1
ATOM 676 C C . GLN A 1 91 ? -18.953 -16.156 -21.703 1 78.31 91 GLN A C 1
ATOM 678 O O . GLN A 1 91 ? -18.828 -17.297 -22.141 1 78.31 91 GLN A O 1
ATOM 683 N N . ASN A 1 92 ? -19.266 -15.961 -20.422 1 64.31 92 ASN A N 1
ATOM 684 C CA . ASN A 1 92 ? -19.938 -17.031 -19.672 1 64.31 92 ASN A CA 1
ATOM 685 C C . ASN A 1 92 ? -21.297 -17.375 -20.297 1 64.31 92 ASN A C 1
ATOM 687 O O . ASN A 1 92 ? -22.109 -16.484 -20.516 1 64.31 92 ASN A O 1
ATOM 691 N N . ASN A 1 93 ? -21.422 -18.641 -20.766 1 60.06 93 ASN A N 1
ATOM 692 C CA . ASN A 1 93 ? -22.641 -19.141 -21.406 1 60.06 93 ASN A CA 1
ATOM 693 C C . ASN A 1 93 ? -23.859 -18.938 -20.516 1 60.06 93 ASN A C 1
ATOM 695 O O . ASN A 1 93 ? -24.984 -18.781 -21.016 1 60.06 93 ASN A O 1
ATOM 699 N N . LYS A 1 94 ? -23.703 -19.094 -19.297 1 58.66 94 LYS A N 1
ATOM 700 C CA . LYS A 1 94 ? -24.844 -19.062 -18.391 1 58.66 94 LYS A CA 1
ATOM 701 C C . LYS A 1 94 ? -25.234 -17.625 -18.031 1 58.66 94 LYS A C 1
ATOM 703 O O . LYS A 1 94 ? -26.406 -17.359 -17.734 1 58.66 94 LYS A O 1
ATOM 708 N N . ASP A 1 95 ? -24.328 -16.844 -17.844 1 61.09 95 ASP A N 1
ATOM 709 C CA . ASP A 1 95 ? -24.562 -15.414 -17.609 1 61.09 95 ASP A CA 1
ATOM 710 C C . ASP A 1 95 ? -23.828 -14.57 -18.656 1 61.09 95 ASP A C 1
ATOM 712 O O . ASP A 1 95 ? -22.625 -14.305 -18.516 1 61.09 95 ASP A O 1
ATOM 716 N N . ARG A 1 96 ? -24.578 -14.312 -19.797 1 58.12 96 ARG A N 1
ATOM 717 C CA . ARG A 1 96 ? -24.062 -13.578 -20.938 1 58.12 96 ARG A CA 1
ATOM 718 C C . ARG A 1 96 ? -23.281 -12.336 -20.5 1 58.12 96 ARG A C 1
ATOM 720 O O . ARG A 1 96 ? -22.484 -11.797 -21.266 1 58.12 96 ARG A O 1
ATOM 727 N N . ARG A 1 97 ? -23.516 -12.016 -19.203 1 58.22 97 ARG A N 1
ATOM 728 C CA . ARG A 1 97 ? -22.906 -10.773 -18.766 1 58.22 97 ARG A CA 1
ATOM 729 C C . ARG A 1 97 ? -21.609 -11.047 -17.984 1 58.22 97 ARG A C 1
ATOM 731 O O . ARG A 1 97 ? -20.828 -10.133 -17.75 1 58.22 97 ARG A O 1
ATOM 738 N N . ALA A 1 98 ? -21.484 -12.359 -17.719 1 73.94 98 ALA A N 1
ATOM 739 C CA . ALA A 1 98 ? -20.297 -12.625 -16.891 1 73.94 98 ALA A CA 1
ATOM 740 C C . ALA A 1 98 ? -19.125 -13.109 -17.734 1 73.94 98 ALA A C 1
ATOM 742 O O . ALA A 1 98 ? -19.297 -14 -18.578 1 73.94 98 ALA A O 1
ATOM 743 N N . VAL A 1 99 ? -18.109 -12.32 -17.812 1 84.75 99 VAL A N 1
ATOM 744 C CA . VAL A 1 99 ? -16.875 -12.672 -18.516 1 84.75 99 VAL A CA 1
ATOM 745 C C . VAL A 1 99 ? -16 -13.547 -17.625 1 84.75 99 VAL A C 1
ATOM 747 O O . VAL A 1 99 ? -15.812 -13.25 -16.453 1 84.75 99 VAL A O 1
ATOM 750 N N . SER A 1 100 ? -15.672 -14.727 -18.203 1 92.25 100 SER A N 1
ATOM 751 C CA . SER A 1 100 ? -14.75 -15.609 -17.5 1 92.25 100 SER A CA 1
ATOM 752 C C . SER A 1 100 ? -13.328 -15.438 -18 1 92.25 100 SER A C 1
ATOM 754 O O . SER A 1 100 ? -13.094 -15.352 -19.219 1 92.25 100 SER A O 1
ATOM 756 N N . VAL A 1 101 ? -12.383 -15.375 -17.047 1 95.75 101 VAL A N 1
ATOM 757 C CA . VAL A 1 101 ? -10.961 -15.227 -17.359 1 95.75 101 VAL A CA 1
ATOM 758 C C . VAL A 1 101 ? -10.242 -16.547 -17.094 1 95.75 101 VAL A C 1
ATOM 760 O O . VAL A 1 101 ? -10.461 -17.188 -16.062 1 95.75 101 VAL A O 1
ATOM 763 N N . SER A 1 102 ? -9.406 -16.938 -18.047 1 96 102 SER A N 1
ATOM 764 C CA . SER A 1 102 ? -8.641 -18.172 -17.906 1 96 102 SER A CA 1
ATOM 765 C C . SER A 1 102 ? -7.211 -18 -18.406 1 96 102 SER A C 1
ATOM 767 O O . SER A 1 102 ? -6.879 -16.969 -19 1 96 102 SER A O 1
ATOM 769 N N . LEU A 1 103 ? -6.395 -19.031 -18.062 1 96.81 103 LEU A N 1
ATOM 770 C CA . LEU A 1 103 ? -4.996 -19 -18.469 1 96.81 103 LEU A CA 1
ATOM 771 C C . LEU A 1 103 ? -4.84 -19.469 -19.922 1 96.81 103 LEU A C 1
ATOM 773 O O . LEU A 1 103 ? -5.508 -20.406 -20.344 1 96.81 103 LEU A O 1
ATOM 777 N N . SER A 1 104 ? -4 -18.797 -20.672 1 96.44 104 SER A N 1
ATOM 778 C CA . SER A 1 104 ? -3.576 -19.312 -21.953 1 96.44 104 SER A CA 1
ATOM 779 C C . SER A 1 104 ? -2.506 -20.391 -21.797 1 96.44 104 SER A C 1
ATOM 781 O O . SER A 1 104 ? -1.9 -20.516 -20.734 1 96.44 104 SER A O 1
ATOM 783 N N . PRO A 1 105 ? -2.283 -21.156 -22.891 1 94.81 105 PRO A N 1
ATOM 784 C CA . PRO A 1 105 ? -1.163 -22.094 -22.844 1 94.81 105 PRO A CA 1
ATOM 785 C C . PRO A 1 105 ? 0.174 -21.422 -22.562 1 94.81 105 PRO A C 1
ATOM 787 O O . PRO A 1 105 ? 1.038 -21.984 -21.891 1 94.81 105 PRO A O 1
ATOM 790 N N . LYS A 1 106 ? 0.282 -20.203 -23 1 93.69 106 LYS A N 1
ATOM 791 C CA . LYS A 1 106 ? 1.5 -19.438 -22.781 1 93.69 106 LYS A CA 1
ATOM 792 C C . LYS A 1 106 ? 1.723 -19.172 -21.297 1 93.69 106 LYS A C 1
ATOM 794 O O . LYS A 1 106 ? 2.863 -19.156 -20.828 1 93.69 106 LYS A O 1
ATOM 799 N N . ALA A 1 107 ? 0.674 -19.031 -20.547 1 94.06 107 ALA A N 1
ATOM 800 C CA . ALA A 1 107 ? 0.748 -18.703 -19.125 1 94.06 107 ALA A CA 1
ATOM 801 C C . ALA A 1 107 ? 1.274 -19.875 -18.312 1 94.06 107 ALA A C 1
ATOM 803 O O . ALA A 1 107 ? 1.768 -19.703 -17.203 1 94.06 107 ALA A O 1
ATOM 804 N N . GLU A 1 108 ? 1.137 -21.031 -18.891 1 90.19 108 GLU A N 1
ATOM 805 C CA . GLU A 1 108 ? 1.611 -22.219 -18.203 1 90.19 108 GLU A CA 1
ATOM 806 C C . GLU A 1 108 ? 3.129 -22.203 -18.047 1 90.19 108 GLU A C 1
ATOM 808 O O . GLU A 1 108 ? 3.67 -22.781 -17.094 1 90.19 108 GLU A O 1
ATOM 813 N N . GLY A 1 109 ? 3.779 -21.516 -18.953 1 91 109 GLY A N 1
ATOM 814 C CA . GLY A 1 109 ? 5.223 -21.359 -18.875 1 91 109 GLY A CA 1
ATOM 815 C C . GLY A 1 109 ? 5.664 -20.578 -17.641 1 91 109 GLY A C 1
ATOM 816 O O . GLY A 1 109 ? 6.84 -20.609 -17.266 1 91 109 GLY A O 1
ATOM 817 N N . PHE A 1 110 ? 4.711 -19.922 -16.969 1 94.12 110 PHE A N 1
ATOM 818 C CA . PHE A 1 110 ? 5.02 -19.094 -15.797 1 94.12 110 PHE A CA 1
ATOM 819 C C . PHE A 1 110 ? 4.578 -19.781 -14.516 1 94.12 110 PHE A C 1
ATOM 821 O O . PHE A 1 110 ? 4.754 -19.25 -13.422 1 94.12 110 PHE A O 1
ATOM 828 N N . ARG A 1 111 ? 4.059 -20.938 -14.57 1 92.31 111 ARG A N 1
ATOM 829 C CA . ARG A 1 111 ? 3.445 -21.609 -13.422 1 92.31 111 ARG A CA 1
ATOM 830 C C . ARG A 1 111 ? 4.465 -21.828 -12.312 1 92.31 111 ARG A C 1
ATOM 832 O O . ARG A 1 111 ? 4.098 -21.906 -11.133 1 92.31 111 ARG A O 1
ATOM 839 N N . TYR A 1 112 ? 5.707 -21.938 -12.68 1 92.31 112 TYR A N 1
ATOM 840 C CA . TYR A 1 112 ? 6.75 -22.109 -11.672 1 92.31 112 TYR A CA 1
ATOM 841 C C . TYR A 1 112 ? 6.852 -20.906 -10.766 1 92.31 112 TYR A C 1
ATOM 843 O O . TYR A 1 112 ? 7.457 -20.969 -9.688 1 92.31 112 TYR A O 1
ATOM 851 N N . LEU A 1 113 ? 6.227 -19.812 -11.125 1 94.44 113 LEU A N 1
ATOM 852 C CA . LEU A 1 113 ? 6.254 -18.594 -10.336 1 94.44 113 LEU A CA 1
ATOM 853 C C . LEU A 1 113 ? 5.117 -18.562 -9.32 1 94.44 113 LEU A C 1
ATOM 855 O O . LEU A 1 113 ? 4.992 -17.625 -8.539 1 94.44 113 LEU A O 1
ATOM 859 N N . HIS A 1 114 ? 4.328 -19.578 -9.273 1 91.62 114 HIS A N 1
ATOM 860 C CA . HIS A 1 114 ? 3.158 -19.625 -8.406 1 91.62 114 HIS A CA 1
ATOM 861 C C . HIS A 1 114 ? 3.559 -19.578 -6.934 1 91.62 114 HIS A C 1
ATOM 863 O O . HIS A 1 114 ? 2.736 -19.25 -6.074 1 91.62 114 HIS A O 1
ATOM 869 N N . THR A 1 115 ? 4.867 -19.812 -6.621 1 91.5 115 THR A N 1
ATOM 870 C CA . THR A 1 115 ? 5.309 -19.875 -5.23 1 91.5 115 THR A CA 1
ATOM 871 C C . THR A 1 115 ? 6.148 -18.641 -4.879 1 91.5 115 THR A C 1
ATOM 873 O O . THR A 1 115 ? 6.785 -18.609 -3.824 1 91.5 115 THR A O 1
ATOM 876 N N . ILE A 1 116 ? 6.16 -17.672 -5.684 1 93.56 116 ILE A N 1
ATOM 877 C CA . ILE A 1 116 ? 6.969 -16.484 -5.43 1 93.56 116 ILE A CA 1
ATOM 878 C C . ILE A 1 116 ? 6.547 -15.844 -4.109 1 93.56 116 ILE A C 1
ATOM 880 O O . ILE A 1 116 ? 7.371 -15.266 -3.4 1 93.56 116 ILE A O 1
ATOM 884 N N . TYR A 1 117 ? 5.258 -15.969 -3.756 1 93.62 117 TYR A N 1
ATOM 885 C CA . TYR A 1 117 ? 4.797 -15.398 -2.494 1 93.62 117 TYR A CA 1
ATOM 886 C C . TYR A 1 117 ? 5.535 -16.016 -1.314 1 93.62 117 TYR A C 1
ATOM 888 O O . TYR A 1 117 ? 5.723 -15.375 -0.282 1 93.62 117 TYR A O 1
ATOM 896 N N . GLU A 1 118 ? 5.984 -17.25 -1.471 1 95.81 118 GLU A N 1
ATOM 897 C CA . GLU A 1 118 ? 6.766 -17.891 -0.419 1 95.81 118 GLU A CA 1
ATOM 898 C C . GLU A 1 118 ? 8.133 -17.234 -0.263 1 95.81 118 GLU A C 1
ATOM 900 O O . GLU A 1 118 ? 8.617 -17.062 0.856 1 95.81 118 GLU A O 1
ATOM 905 N N . ASP A 1 119 ? 8.766 -16.953 -1.405 1 96.25 119 ASP A N 1
ATOM 906 C CA . ASP A 1 119 ? 10.031 -16.219 -1.383 1 96.25 119 ASP A CA 1
ATOM 907 C C . ASP A 1 119 ? 9.875 -14.844 -0.745 1 96.25 119 ASP A C 1
ATOM 909 O O . ASP A 1 119 ? 10.711 -14.422 0.048 1 96.25 119 ASP A O 1
ATOM 913 N N . VAL A 1 120 ? 8.828 -14.219 -1.084 1 97 120 VAL A N 1
ATOM 914 C CA . VAL A 1 120 ? 8.547 -12.898 -0.527 1 97 120 VAL A CA 1
ATOM 915 C C . VAL A 1 120 ? 8.328 -13.008 0.981 1 97 120 VAL A C 1
ATOM 917 O O . VAL A 1 120 ? 8.883 -12.227 1.753 1 97 120 VAL A O 1
ATOM 920 N N . ASN A 1 121 ? 7.523 -13.969 1.382 1 98 121 ASN A N 1
ATOM 921 C CA . ASN A 1 121 ? 7.332 -14.219 2.807 1 98 121 ASN A CA 1
ATOM 922 C C . ASN A 1 121 ? 8.664 -14.422 3.521 1 98 121 ASN A C 1
ATOM 924 O O . ASN A 1 121 ? 8.898 -13.836 4.582 1 98 121 ASN A O 1
ATOM 928 N N . ALA A 1 122 ? 9.508 -15.227 2.934 1 98.06 122 ALA A N 1
ATOM 929 C CA . ALA A 1 122 ? 10.797 -15.539 3.541 1 98.06 122 ALA A CA 1
ATOM 930 C C . ALA A 1 122 ? 11.633 -14.281 3.74 1 98.06 122 ALA A C 1
ATOM 932 O O . ALA A 1 122 ? 12.297 -14.125 4.766 1 98.06 122 ALA A O 1
ATOM 933 N N . VAL A 1 123 ? 11.578 -13.367 2.809 1 98.12 123 VAL A N 1
ATOM 934 C CA . VAL A 1 123 ? 12.352 -12.133 2.879 1 98.12 123 VAL A CA 1
ATOM 935 C C . VAL A 1 123 ? 11.734 -11.203 3.926 1 98.12 123 VAL A C 1
ATOM 937 O O . VAL A 1 123 ? 12.43 -10.742 4.836 1 98.12 123 VAL A O 1
ATOM 940 N N . LEU A 1 124 ? 10.445 -10.953 3.844 1 98.62 124 LEU A N 1
ATOM 941 C CA . LEU A 1 124 ? 9.789 -9.938 4.656 1 98.62 124 LEU A CA 1
ATOM 942 C C . LEU A 1 124 ? 9.703 -10.383 6.113 1 98.62 124 LEU A C 1
ATOM 944 O O . LEU A 1 124 ? 9.75 -9.555 7.023 1 98.62 124 LEU A O 1
ATOM 948 N N . LEU A 1 125 ? 9.648 -11.695 6.324 1 98.62 125 LEU A N 1
ATOM 949 C CA . LEU A 1 125 ? 9.398 -12.203 7.672 1 98.62 125 LEU A CA 1
ATOM 950 C C . LEU A 1 125 ? 10.672 -12.789 8.273 1 98.62 125 LEU A C 1
ATOM 952 O O . LEU A 1 125 ? 10.625 -13.43 9.328 1 98.62 125 LEU A O 1
ATOM 956 N N . ALA A 1 126 ? 11.805 -12.68 7.652 1 97.5 126 ALA A N 1
ATOM 957 C CA . ALA A 1 126 ? 13.07 -13.328 7.984 1 97.5 126 ALA A CA 1
ATOM 958 C C . ALA A 1 126 ? 13.406 -13.156 9.461 1 97.5 126 ALA A C 1
ATOM 960 O O . ALA A 1 126 ? 13.883 -14.094 10.109 1 97.5 126 ALA A O 1
ATOM 961 N N . ASP A 1 127 ? 13.156 -12.094 10.172 1 97.12 127 ASP A N 1
ATOM 962 C CA . ASP A 1 127 ? 13.578 -11.797 11.531 1 97.12 127 ASP A CA 1
ATOM 963 C C . ASP A 1 127 ? 12.398 -11.828 12.5 1 97.12 127 ASP A C 1
ATOM 965 O O . ASP A 1 127 ? 12.461 -11.25 13.586 1 97.12 127 ASP A O 1
ATOM 969 N N . LEU A 1 128 ? 11.391 -12.5 12.086 1 98.5 128 LEU A N 1
ATOM 970 C CA . LEU A 1 128 ? 10.234 -12.672 12.961 1 98.5 128 LEU A CA 1
ATOM 971 C C . LEU A 1 128 ? 10.078 -14.133 13.367 1 98.5 128 LEU A C 1
ATOM 973 O O . LEU A 1 128 ? 10.219 -15.039 12.539 1 98.5 128 LEU A O 1
ATOM 977 N N . THR A 1 129 ? 9.867 -14.383 14.648 1 98.38 129 THR A N 1
ATOM 978 C CA . THR A 1 129 ? 9.531 -15.719 15.117 1 98.38 129 THR A CA 1
ATOM 979 C C . THR A 1 129 ? 8.156 -16.141 14.602 1 98.38 129 THR A C 1
ATOM 981 O O . THR A 1 129 ? 7.379 -15.312 14.133 1 98.38 129 THR A O 1
ATOM 984 N N . ALA A 1 130 ? 7.883 -17.438 14.719 1 97.81 130 ALA A N 1
ATOM 985 C CA . ALA A 1 130 ? 6.574 -17.938 14.312 1 97.81 130 ALA A CA 1
ATOM 986 C C . ALA A 1 130 ? 5.453 -17.234 15.078 1 97.81 130 ALA A C 1
ATOM 988 O O . ALA A 1 130 ? 4.406 -16.922 14.508 1 97.81 130 ALA A O 1
ATOM 989 N N . SER A 1 131 ? 5.742 -16.984 16.297 1 98.19 131 SER A N 1
ATOM 990 C CA . SER A 1 131 ? 4.766 -16.297 17.125 1 98.19 131 SER A CA 1
ATOM 991 C C . SER A 1 131 ? 4.574 -14.844 16.688 1 98.19 131 SER A C 1
ATOM 993 O O . SER A 1 131 ? 3.447 -14.352 16.625 1 98.19 131 SER A O 1
ATOM 995 N N . GLU A 1 132 ? 5.645 -14.18 16.328 1 98.38 132 GLU A N 1
ATOM 996 C CA . GLU A 1 132 ? 5.578 -12.805 15.844 1 98.38 132 GLU A CA 1
ATOM 997 C C . GLU A 1 132 ? 4.84 -12.727 14.516 1 98.38 132 GLU A C 1
ATOM 999 O O . GLU A 1 132 ? 4.066 -11.797 14.281 1 98.38 132 GLU A O 1
ATOM 1004 N N . GLN A 1 133 ? 5.078 -13.727 13.703 1 98.5 133 GLN A N 1
ATOM 1005 C CA . GLN A 1 133 ? 4.395 -13.766 12.414 1 98.5 133 GLN A CA 1
ATOM 1006 C C . GLN A 1 133 ? 2.887 -13.906 12.594 1 98.5 133 GLN A C 1
ATOM 1008 O O . GLN A 1 133 ? 2.111 -13.164 11.984 1 98.5 1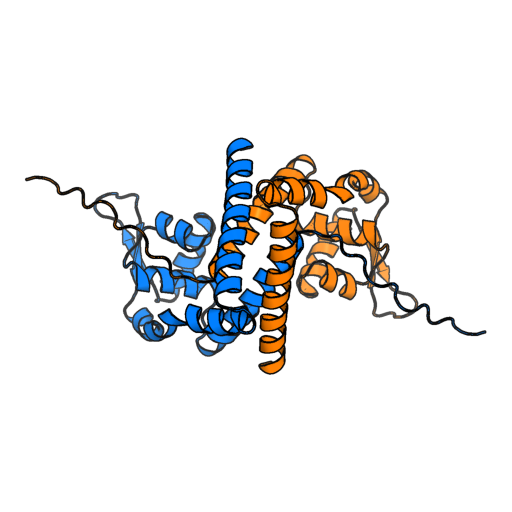33 GLN A O 1
ATOM 1013 N N . ALA A 1 134 ? 2.525 -14.812 13.406 1 98.19 134 ALA A N 1
ATOM 1014 C CA . ALA A 1 134 ? 1.105 -15.031 13.672 1 98.19 134 ALA A CA 1
ATOM 1015 C C . ALA A 1 134 ? 0.456 -13.773 14.242 1 98.19 134 ALA A C 1
ATOM 1017 O O . ALA A 1 134 ? -0.663 -13.422 13.867 1 98.19 134 ALA A O 1
ATOM 1018 N N . GLN A 1 135 ? 1.155 -13.125 15.094 1 98.38 135 GLN A N 1
ATOM 1019 C CA . GLN A 1 135 ? 0.655 -11.898 15.703 1 98.38 135 GLN A CA 1
ATOM 1020 C C . GLN A 1 135 ? 0.516 -10.789 14.672 1 98.38 135 GLN A C 1
ATOM 1022 O O . GLN A 1 135 ? -0.461 -10.031 14.688 1 98.38 135 GLN A O 1
ATOM 1027 N N . LEU A 1 136 ? 1.499 -10.703 13.82 1 98.69 136 LEU A N 1
ATOM 1028 C CA . LEU A 1 136 ? 1.459 -9.688 12.773 1 98.69 136 LEU A CA 1
ATOM 1029 C C . LEU A 1 136 ? 0.228 -9.859 11.898 1 98.69 136 LEU A C 1
ATOM 1031 O O . LEU A 1 136 ? -0.522 -8.906 11.672 1 98.69 136 LEU A O 1
ATOM 1035 N N . PHE A 1 137 ? -0.036 -11.055 11.43 1 98.44 137 PHE A N 1
ATOM 1036 C CA . PHE A 1 137 ? -1.2 -11.328 10.594 1 98.44 137 PHE A CA 1
ATOM 1037 C C . PHE A 1 137 ? -2.49 -11.016 11.344 1 98.44 137 PHE A C 1
ATOM 1039 O O . PHE A 1 137 ? -3.402 -10.398 10.789 1 98.44 137 PHE A O 1
ATOM 1046 N N . LYS A 1 138 ? -2.48 -11.398 12.555 1 98.5 138 LYS A N 1
ATOM 1047 C CA . LYS A 1 138 ? -3.664 -11.164 13.375 1 98.5 138 LYS A CA 1
ATOM 1048 C C . LYS A 1 138 ? -3.947 -9.672 13.523 1 98.5 138 LYS A C 1
ATOM 1050 O O . LYS A 1 138 ? -5.086 -9.227 13.344 1 98.5 138 LYS A O 1
ATOM 1055 N N . LEU A 1 139 ? -2.965 -8.922 13.82 1 98.75 139 LEU A N 1
ATOM 1056 C CA . LEU A 1 139 ? -3.123 -7.488 14.047 1 98.75 139 LEU A CA 1
ATOM 1057 C C . LEU A 1 139 ? -3.469 -6.762 12.758 1 98.75 139 LEU A C 1
ATOM 1059 O O . LEU A 1 139 ? -4.289 -5.84 12.75 1 98.75 139 LEU A O 1
ATOM 1063 N N . LEU A 1 140 ? -2.848 -7.203 11.648 1 98.69 140 LEU A N 1
ATOM 1064 C CA . LEU A 1 140 ? -3.17 -6.613 10.359 1 98.69 140 LEU A CA 1
ATOM 1065 C C . LEU A 1 140 ? -4.625 -6.875 9.984 1 98.69 140 LEU A C 1
ATOM 1067 O O . LEU A 1 140 ? -5.301 -5.996 9.445 1 98.69 140 LEU A O 1
ATOM 1071 N N . ARG A 1 141 ? -5.098 -8.047 10.258 1 98 141 ARG A N 1
ATOM 1072 C CA . ARG A 1 141 ? -6.488 -8.375 9.977 1 98 141 ARG A CA 1
ATOM 1073 C C . ARG A 1 141 ? -7.434 -7.516 10.805 1 98 141 ARG A C 1
ATOM 1075 O O . ARG A 1 141 ? -8.477 -7.074 10.312 1 98 141 ARG A O 1
ATOM 1082 N N . LYS A 1 142 ? -7.086 -7.277 12.078 1 98.62 142 LYS A N 1
ATOM 1083 C CA . LYS A 1 142 ? -7.891 -6.395 12.914 1 98.62 142 LYS A CA 1
ATOM 1084 C C . LYS A 1 142 ? -7.953 -4.984 12.336 1 98.62 142 LYS A C 1
ATOM 1086 O O . LYS A 1 142 ? -9.023 -4.371 12.289 1 98.62 142 LYS A O 1
ATOM 1091 N N . VAL A 1 143 ? -6.82 -4.488 11.922 1 98.81 143 VAL A N 1
ATOM 1092 C CA . VAL A 1 143 ? -6.75 -3.154 11.328 1 98.81 143 VAL A CA 1
ATOM 1093 C C . VAL A 1 143 ? -7.605 -3.098 10.07 1 98.81 143 VAL A C 1
ATOM 1095 O O . VAL A 1 143 ? -8.352 -2.141 9.859 1 98.81 143 VAL A O 1
ATOM 1098 N N . GLU A 1 144 ? -7.445 -4.125 9.234 1 97.81 144 GLU A N 1
ATOM 1099 C CA . GLU A 1 144 ? -8.234 -4.215 8.008 1 97.81 144 GLU A CA 1
ATOM 1100 C C . GLU A 1 144 ? -9.727 -4.195 8.312 1 97.81 144 GLU A C 1
ATOM 1102 O O . GLU A 1 144 ? -10.492 -3.473 7.66 1 97.81 144 GLU A O 1
ATOM 1107 N N . GLU A 1 145 ? -10.133 -4.949 9.227 1 98 145 GLU A N 1
ATOM 1108 C CA . GLU A 1 145 ? -11.547 -5.043 9.594 1 98 145 GLU A CA 1
ATOM 1109 C C . GLU A 1 145 ? -12.062 -3.715 10.133 1 98 145 GLU A C 1
ATOM 1111 O O . GLU A 1 145 ? -13.172 -3.291 9.797 1 98 145 GLU A O 1
ATOM 1116 N N . ASN A 1 146 ? -11.297 -3.096 11.008 1 98.38 146 ASN A N 1
ATOM 1117 C CA . ASN A 1 146 ? -11.672 -1.775 11.508 1 98.38 146 ASN A CA 1
ATOM 1118 C C . ASN A 1 146 ? -11.914 -0.795 10.367 1 98.38 146 ASN A C 1
ATOM 1120 O O . ASN A 1 146 ? -12.906 -0.062 10.367 1 98.38 146 ASN A O 1
ATOM 1124 N N . ALA A 1 147 ? -11 -0.798 9.438 1 98.06 147 ALA A N 1
ATOM 1125 C CA . ALA A 1 147 ? -11.102 0.112 8.297 1 98.06 147 ALA A CA 1
ATOM 1126 C C . ALA A 1 147 ? -12.344 -0.185 7.465 1 98.06 147 ALA A C 1
ATOM 1128 O O . ALA A 1 147 ? -13.086 0.729 7.102 1 98.06 147 ALA A O 1
ATOM 1129 N N . ARG A 1 148 ? -12.562 -1.444 7.148 1 96.31 148 ARG A N 1
ATOM 1130 C CA . ARG A 1 148 ? -13.703 -1.843 6.332 1 96.31 148 ARG A CA 1
ATOM 1131 C C . ARG A 1 148 ? -15.016 -1.479 7.016 1 96.31 148 ARG A C 1
ATOM 1133 O O . ARG A 1 148 ? -15.945 -0.984 6.371 1 96.31 148 ARG A O 1
ATOM 1140 N N . ASN A 1 149 ? -15.078 -1.741 8.281 1 96.94 149 ASN A N 1
ATOM 1141 C CA . ASN A 1 149 ? -16.281 -1.42 9.039 1 96.94 149 ASN A CA 1
ATOM 1142 C C . ASN A 1 149 ? -16.578 0.079 9.023 1 96.94 149 ASN A C 1
ATOM 1144 O O . ASN A 1 149 ? -17.719 0.494 8.898 1 96.94 149 ASN A O 1
ATOM 1148 N N . TRP A 1 150 ? -15.562 0.833 9.203 1 97.06 150 TRP A N 1
ATOM 1149 C CA . TRP A 1 150 ? -15.727 2.283 9.195 1 97.06 150 TRP A CA 1
ATOM 1150 C C . TRP A 1 150 ? -16.188 2.77 7.824 1 97.06 150 TRP A C 1
ATOM 1152 O O . TRP A 1 150 ? -17.109 3.594 7.727 1 97.06 150 TRP A O 1
ATOM 1162 N N . VAL A 1 151 ? -15.586 2.254 6.75 1 94.62 151 VAL A N 1
ATOM 1163 C CA . VAL A 1 151 ? -15.914 2.689 5.395 1 94.62 151 VAL A CA 1
ATOM 1164 C C . VAL A 1 151 ? -17.344 2.297 5.059 1 94.62 151 VAL A C 1
ATOM 1166 O O . VAL A 1 151 ? -18.094 3.08 4.457 1 94.62 151 VAL A O 1
ATOM 1169 N N . ARG A 1 152 ? -17.703 1.13 5.418 1 91.19 152 ARG A N 1
ATOM 1170 C CA . ARG A 1 152 ? -19.047 0.643 5.164 1 91.19 152 ARG A CA 1
ATOM 1171 C C . ARG A 1 152 ? -20.078 1.491 5.895 1 91.19 152 ARG A C 1
ATOM 1173 O O . ARG A 1 152 ? -21.156 1.765 5.359 1 91.19 152 ARG A O 1
ATOM 1180 N N . LYS A 1 153 ? -19.781 1.897 7.059 1 89.44 153 LYS A N 1
ATOM 1181 C CA . LYS A 1 153 ? -20.719 2.66 7.883 1 89.44 153 LYS A CA 1
ATOM 1182 C C . LYS A 1 153 ? -20.844 4.098 7.383 1 89.44 153 LYS A C 1
ATOM 1184 O O . LYS A 1 153 ? -21.891 4.727 7.551 1 89.44 153 LYS A O 1
ATOM 1189 N N . ASN A 1 154 ? -19.812 4.578 6.766 1 85.38 154 ASN A N 1
ATOM 1190 C CA . ASN A 1 154 ? -19.781 5.98 6.375 1 85.38 154 ASN A CA 1
ATOM 1191 C C . ASN A 1 154 ? -19.938 6.148 4.867 1 85.38 154 ASN A C 1
ATOM 1193 O O . ASN A 1 154 ? -19.547 7.176 4.309 1 85.38 154 ASN A O 1
ATOM 1197 N N . LEU A 1 155 ? -20.234 5.066 4.148 1 71 155 LEU A N 1
ATOM 1198 C CA . LEU A 1 155 ? -20.641 5.16 2.75 1 71 155 LEU A CA 1
ATOM 1199 C C . LEU A 1 155 ? -22.062 5.688 2.637 1 71 155 LEU A C 1
ATOM 1201 O O . LEU A 1 155 ? -22.891 5.445 3.518 1 71 155 LEU A O 1
ATOM 1205 N N . MET B 1 1 ? -33.906 -33.062 -13.023 1 41.5 1 MET B N 1
ATOM 1206 C CA . MET B 1 1 ? -32.469 -33.219 -12.82 1 41.5 1 MET B CA 1
ATOM 1207 C C . MET B 1 1 ? -31.922 -32.156 -11.867 1 41.5 1 MET B C 1
ATOM 1209 O O . MET B 1 1 ? -32.281 -30.984 -11.969 1 41.5 1 MET B O 1
ATOM 1213 N N . ALA B 1 2 ? -31.703 -32.469 -10.57 1 44.5 2 ALA B N 1
ATOM 1214 C CA . ALA B 1 2 ? -31.219 -31.547 -9.539 1 44.5 2 ALA B CA 1
ATOM 1215 C C . ALA B 1 2 ? -30.094 -30.656 -10.062 1 44.5 2 ALA B C 1
ATOM 1217 O O . ALA B 1 2 ? -29.094 -31.156 -10.586 1 44.5 2 ALA B O 1
ATOM 1218 N N . THR B 1 3 ? -30.328 -29.609 -10.742 1 41.03 3 THR B N 1
ATOM 1219 C CA . THR B 1 3 ? -29.375 -28.578 -11.148 1 41.03 3 THR B CA 1
ATOM 1220 C C . THR B 1 3 ? -28.391 -28.281 -10.023 1 41.03 3 THR B C 1
ATOM 1222 O O . THR B 1 3 ? -28.781 -27.781 -8.969 1 41.03 3 THR B O 1
ATOM 1225 N N . ASN B 1 4 ? -27.625 -29.266 -9.508 1 41.56 4 ASN B N 1
ATOM 1226 C CA . ASN B 1 4 ? -26.562 -29.172 -8.508 1 41.56 4 ASN B CA 1
ATOM 1227 C C . ASN B 1 4 ? -25.875 -27.812 -8.555 1 41.56 4 ASN B C 1
ATOM 1229 O O . ASN B 1 4 ? -25.141 -27.5 -9.492 1 41.56 4 ASN B O 1
ATOM 1233 N N . THR B 1 5 ? -26.5 -26.766 -8.227 1 44.25 5 THR B N 1
ATOM 1234 C CA . THR B 1 5 ? -26.016 -25.406 -8.023 1 44.25 5 THR B CA 1
ATOM 1235 C C . THR B 1 5 ? -24.641 -25.406 -7.367 1 44.25 5 THR B C 1
ATOM 1237 O O . THR B 1 5 ? -24.516 -25.734 -6.184 1 44.25 5 THR B O 1
ATOM 1240 N N . MET B 1 6 ? -23.609 -26.156 -7.832 1 43.72 6 MET B N 1
ATOM 1241 C CA . MET B 1 6 ? -22.25 -26.203 -7.312 1 43.72 6 MET B CA 1
ATOM 1242 C C . MET B 1 6 ? -21.891 -24.891 -6.629 1 43.72 6 MET B C 1
ATOM 1244 O O . MET B 1 6 ? -22.016 -23.812 -7.223 1 43.72 6 MET B O 1
ATOM 1248 N N . LYS B 1 7 ? -22.125 -24.703 -5.469 1 51.91 7 LYS B N 1
ATOM 1249 C CA . LYS B 1 7 ? -21.672 -23.609 -4.605 1 51.91 7 LYS B CA 1
ATOM 1250 C C . LYS B 1 7 ? -20.297 -23.109 -5.023 1 51.91 7 LYS B C 1
ATOM 1252 O O . LYS B 1 7 ? -19.391 -23.922 -5.281 1 51.91 7 LYS B O 1
ATOM 1257 N N . PRO B 1 8 ? -20.266 -21.969 -5.496 1 61.81 8 PRO B N 1
ATOM 1258 C CA . PRO B 1 8 ? -18.953 -21.453 -5.895 1 61.81 8 PRO B CA 1
ATOM 1259 C C . PRO B 1 8 ? -17.844 -21.828 -4.914 1 61.81 8 PRO B C 1
ATOM 1261 O O . PRO B 1 8 ? -18.062 -21.859 -3.703 1 61.81 8 PRO B O 1
ATOM 1264 N N . LYS B 1 9 ? -16.906 -22.766 -5.191 1 65.62 9 LYS B N 1
ATOM 1265 C CA . LYS B 1 9 ? -15.742 -23.109 -4.383 1 65.62 9 LYS B CA 1
ATOM 1266 C C . LYS B 1 9 ? -15.094 -21.875 -3.775 1 65.62 9 LYS B C 1
ATOM 1268 O O . LYS B 1 9 ? -14.906 -20.859 -4.465 1 65.62 9 LYS B O 1
ATOM 1273 N N . PRO B 1 10 ? -14.969 -21.953 -2.42 1 79.81 10 PRO B N 1
ATOM 1274 C CA . PRO B 1 10 ? -14.289 -20.812 -1.797 1 79.81 10 PRO B CA 1
ATOM 1275 C C . PRO B 1 10 ? -12.953 -20.484 -2.455 1 79.81 10 PRO B C 1
ATOM 1277 O O . PRO B 1 10 ? -12.234 -21.391 -2.883 1 79.81 10 PRO B O 1
ATOM 1280 N N . LEU B 1 11 ? -12.727 -19.234 -2.641 1 85.12 11 LEU B N 1
ATOM 1281 C CA . LEU B 1 11 ? -11.484 -18.781 -3.25 1 85.12 11 LEU B CA 1
ATOM 1282 C C . LEU B 1 11 ? -10.297 -19.094 -2.355 1 85.12 11 LEU B C 1
ATOM 1284 O O . LEU B 1 11 ? -10.359 -18.906 -1.137 1 85.12 11 LEU B O 1
ATOM 1288 N N . VAL B 1 12 ? -9.305 -19.719 -2.891 1 85.19 12 V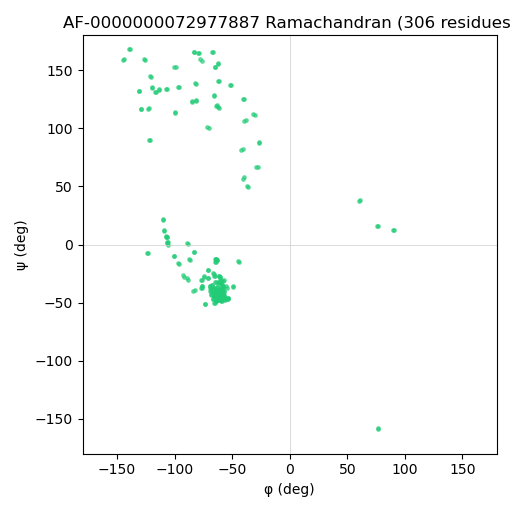AL B N 1
ATOM 1289 C CA . VAL B 1 12 ? -8.078 -20.047 -2.178 1 85.19 12 VAL B CA 1
ATOM 1290 C C . VAL B 1 12 ? -7.113 -18.859 -2.23 1 85.19 12 VAL B C 1
ATOM 1292 O O . VAL B 1 12 ? -6.789 -18.359 -3.312 1 85.19 12 VAL B O 1
ATOM 1295 N N . VAL B 1 13 ? -6.73 -18.422 -1.045 1 85.62 13 VAL B N 1
ATOM 1296 C CA . VAL B 1 13 ? -5.758 -17.328 -0.937 1 85.62 13 VAL B CA 1
ATOM 1297 C C . VAL B 1 13 ? -4.559 -17.797 -0.116 1 85.62 13 VAL B C 1
ATOM 1299 O O . VAL B 1 13 ? -4.703 -18.172 1.054 1 85.62 13 VAL B O 1
ATOM 1302 N N . PRO B 1 14 ? -3.424 -17.828 -0.753 1 87.19 14 PRO B N 1
ATOM 1303 C CA . PRO B 1 14 ? -2.254 -18.219 0.031 1 87.19 14 PRO B CA 1
ATOM 1304 C C . PRO B 1 14 ? -1.957 -17.266 1.181 1 87.19 14 PRO B C 1
ATOM 1306 O O . PRO B 1 14 ? -2.414 -16.109 1.165 1 87.19 14 PRO B O 1
ATOM 1309 N N . VAL B 1 15 ? -1.255 -17.844 2.188 1 90.38 15 VAL B N 1
ATOM 1310 C CA . VAL B 1 15 ? -0.786 -17 3.277 1 90.38 15 VAL B CA 1
ATOM 1311 C C . VAL B 1 15 ? 0.355 -16.109 2.787 1 90.38 15 VAL B C 1
ATOM 1313 O O . VAL B 1 15 ? 1.494 -16.562 2.66 1 90.38 15 VAL B O 1
ATOM 1316 N N . SER B 1 16 ? 0.076 -14.898 2.512 1 95.5 16 SER B N 1
ATOM 1317 C CA . SER B 1 16 ? 1.025 -13.938 1.955 1 95.5 16 SER B CA 1
ATOM 1318 C C . SER B 1 16 ? 1.037 -12.641 2.758 1 95.5 16 SER B C 1
ATOM 1320 O O . SER B 1 16 ? 0.048 -11.906 2.773 1 95.5 16 SER B O 1
ATOM 1322 N N . ILE B 1 17 ? 2.174 -12.367 3.338 1 97.56 17 ILE B N 1
ATOM 1323 C CA . ILE B 1 17 ? 2.299 -11.117 4.086 1 97.56 17 ILE B CA 1
ATOM 1324 C C . ILE B 1 17 ? 2.242 -9.938 3.121 1 97.56 17 ILE B C 1
ATOM 1326 O O . ILE B 1 17 ? 1.703 -8.875 3.461 1 97.56 17 ILE B O 1
ATOM 1330 N N . GLY B 1 18 ? 2.816 -10.156 1.915 1 96.44 18 GLY B N 1
ATOM 1331 C CA . GLY B 1 18 ? 2.721 -9.117 0.903 1 96.44 18 GLY B CA 1
ATOM 1332 C C . GLY B 1 18 ? 1.289 -8.742 0.565 1 96.44 18 GLY B C 1
ATOM 1333 O O . GLY B 1 18 ? 0.943 -7.562 0.524 1 96.44 18 GLY B O 1
ATOM 1334 N N . ARG B 1 19 ? 0.482 -9.703 0.367 1 94.31 19 ARG B N 1
ATOM 1335 C CA . ARG B 1 19 ? -0.926 -9.477 0.065 1 94.31 19 ARG B CA 1
ATOM 1336 C C . ARG B 1 19 ? -1.633 -8.797 1.236 1 94.31 19 ARG B C 1
ATOM 1338 O O . ARG B 1 19 ? -2.365 -7.828 1.049 1 94.31 19 ARG B O 1
ATOM 1345 N N . GLN B 1 20 ? -1.414 -9.328 2.398 1 96.62 20 GLN B N 1
ATOM 1346 C CA . GLN B 1 20 ? -2.074 -8.773 3.576 1 96.62 20 GLN B CA 1
ATOM 1347 C C . GLN B 1 20 ? -1.695 -7.305 3.779 1 96.62 20 GLN B C 1
ATOM 1349 O O . GLN B 1 20 ? -2.549 -6.477 4.102 1 96.62 20 GLN B O 1
ATOM 1354 N N . LEU B 1 21 ? -0.454 -7 3.629 1 97.75 21 LEU B N 1
ATOM 1355 C CA . LEU B 1 21 ? 0.02 -5.625 3.754 1 97.75 21 LEU B CA 1
ATOM 1356 C C . LEU B 1 21 ? -0.665 -4.719 2.736 1 97.75 21 LEU B C 1
ATOM 1358 O O . LEU B 1 21 ? -1.16 -3.648 3.088 1 97.75 21 LEU B O 1
ATOM 1362 N N . ASN B 1 22 ? -0.707 -5.16 1.526 1 95.94 22 ASN B N 1
ATOM 1363 C CA . ASN B 1 22 ? -1.265 -4.34 0.456 1 95.94 22 ASN B CA 1
ATOM 1364 C C . ASN B 1 22 ? -2.76 -4.109 0.649 1 95.94 22 ASN B C 1
ATOM 1366 O O . ASN B 1 22 ? -3.252 -2.998 0.442 1 95.94 22 ASN B O 1
ATOM 1370 N N . ILE B 1 23 ? -3.473 -5.125 1.001 1 94.75 23 ILE B N 1
ATOM 1371 C CA . ILE B 1 23 ? -4.906 -4.988 1.218 1 94.75 23 ILE B CA 1
ATOM 1372 C C . ILE B 1 23 ? -5.164 -4.055 2.398 1 94.75 23 ILE B C 1
ATOM 1374 O O . ILE B 1 23 ? -5.992 -3.145 2.311 1 94.75 23 ILE B O 1
ATOM 1378 N N . THR B 1 24 ? -4.445 -4.262 3.52 1 97.62 24 THR B N 1
ATOM 1379 C CA . THR B 1 24 ? -4.625 -3.434 4.707 1 97.62 24 THR B CA 1
ATOM 1380 C C . THR B 1 24 ? -4.309 -1.972 4.402 1 97.62 24 THR B C 1
ATOM 1382 O O . THR B 1 24 ? -5.062 -1.074 4.789 1 97.62 24 THR B O 1
ATOM 1385 N N . ALA B 1 25 ? -3.189 -1.759 3.711 1 96.81 25 ALA B N 1
ATOM 1386 C CA . ALA B 1 25 ? -2.832 -0.394 3.334 1 96.81 25 ALA B CA 1
ATOM 1387 C C . ALA B 1 25 ? -3.898 0.224 2.434 1 96.81 25 ALA B C 1
ATOM 1389 O O . ALA B 1 25 ? -4.266 1.389 2.605 1 96.81 25 ALA B O 1
ATOM 1390 N N . SER B 1 26 ? -4.422 -0.54 1.534 1 95 26 SER B N 1
ATOM 1391 C CA . SER B 1 26 ? -5.418 -0.045 0.588 1 95 26 SER B CA 1
ATOM 1392 C C . SER B 1 26 ? -6.695 0.384 1.303 1 95 26 SER B C 1
ATOM 1394 O O . SER B 1 26 ? -7.227 1.465 1.041 1 95 26 SER B O 1
ATOM 1396 N N . VAL B 1 27 ? -7.18 -0.441 2.16 1 95.31 27 VAL B N 1
ATOM 1397 C CA . VAL B 1 27 ? -8.414 -0.105 2.859 1 95.31 27 VAL B CA 1
ATOM 1398 C C . VAL B 1 27 ? -8.164 1.04 3.836 1 95.31 27 VAL B C 1
ATOM 1400 O O . VAL B 1 27 ? -9.039 1.87 4.074 1 95.31 27 VAL B O 1
ATOM 1403 N N . GLY B 1 28 ? -6.973 1.063 4.453 1 96.81 28 GLY B N 1
ATOM 1404 C CA . GLY B 1 28 ? -6.594 2.221 5.25 1 96.81 28 GLY B CA 1
ATOM 1405 C C . GLY B 1 28 ? -6.594 3.516 4.461 1 96.81 28 GLY B C 1
ATOM 1406 O O . GLY B 1 28 ? -7.059 4.547 4.949 1 96.81 28 GLY B O 1
ATOM 1407 N N . ASN B 1 29 ? -6.051 3.469 3.293 1 96.25 29 ASN B N 1
ATOM 1408 C CA . ASN B 1 29 ? -6.051 4.637 2.416 1 96.25 29 ASN B CA 1
ATOM 1409 C C . ASN B 1 29 ? -7.469 5.066 2.053 1 96.25 29 ASN B C 1
ATOM 1411 O O . ASN B 1 29 ? -7.734 6.258 1.881 1 96.25 29 ASN B O 1
ATOM 1415 N N . ALA B 1 30 ? -8.352 4.117 1.942 1 94.94 30 ALA B N 1
ATOM 1416 C CA . ALA B 1 30 ? -9.75 4.449 1.678 1 94.94 30 ALA B CA 1
ATOM 1417 C C . ALA B 1 30 ? -10.344 5.273 2.816 1 94.94 30 ALA B C 1
ATOM 1419 O O . ALA B 1 30 ? -11.109 6.215 2.58 1 94.94 30 ALA B O 1
ATOM 1420 N N . VAL B 1 31 ? -10.008 4.945 4.035 1 97 31 VAL B N 1
ATOM 1421 C CA . VAL B 1 31 ? -10.438 5.715 5.195 1 97 31 VAL B CA 1
ATOM 1422 C C . VAL B 1 31 ? -9.906 7.145 5.094 1 97 31 VAL B C 1
ATOM 1424 O O . VAL B 1 31 ? -10.656 8.109 5.27 1 97 31 VAL B O 1
ATOM 1427 N N . CYS B 1 32 ? -8.617 7.27 4.73 1 96.81 32 CYS B N 1
ATOM 1428 C CA . CYS B 1 32 ? -7.988 8.578 4.598 1 96.81 32 CYS B CA 1
ATOM 1429 C C . CYS B 1 32 ? -8.68 9.406 3.523 1 96.81 32 CYS B C 1
ATOM 1431 O O . CYS B 1 32 ? -9.008 10.578 3.75 1 96.81 32 CYS B O 1
ATOM 1433 N N . ASN B 1 33 ? -8.883 8.781 2.428 1 95.31 33 ASN B N 1
ATOM 1434 C CA . ASN B 1 33 ? -9.5 9.484 1.31 1 95.31 33 ASN B CA 1
ATOM 1435 C C . ASN B 1 33 ? -10.906 9.961 1.654 1 95.31 33 ASN B C 1
ATOM 1437 O O . ASN B 1 33 ? -11.305 11.062 1.287 1 95.31 33 ASN B O 1
ATOM 1441 N N . GLN B 1 34 ? -11.594 9.18 2.322 1 95.56 34 GLN B N 1
ATOM 1442 C CA . GLN B 1 34 ? -12.938 9.562 2.725 1 95.56 34 GLN B CA 1
ATOM 1443 C C . GLN B 1 34 ? -12.906 10.742 3.688 1 95.56 34 GLN B C 1
ATOM 1445 O O . GLN B 1 34 ? -13.742 11.648 3.596 1 95.56 34 GLN B O 1
ATOM 1450 N N . LEU B 1 35 ? -11.992 10.719 4.637 1 95.69 35 LEU B N 1
ATOM 1451 C CA . LEU B 1 35 ? -11.867 11.805 5.605 1 95.69 35 LEU B CA 1
ATOM 1452 C C . LEU B 1 35 ? -11.43 13.094 4.922 1 95.69 35 LEU B C 1
ATOM 1454 O O . LEU B 1 35 ? -11.773 14.188 5.371 1 95.69 35 LEU B O 1
ATOM 1458 N N . LEU B 1 36 ? -10.734 13.016 3.744 1 96.38 36 LEU B N 1
ATOM 1459 C CA . LEU B 1 36 ? -10.148 14.172 3.076 1 96.38 36 LEU B CA 1
ATOM 1460 C C . LEU B 1 36 ? -11.078 14.695 1.983 1 96.38 36 LEU B C 1
ATOM 1462 O O . LEU B 1 36 ? -10.93 15.828 1.528 1 96.38 36 LEU B O 1
ATOM 1466 N N . GLU B 1 37 ? -12.023 13.867 1.612 1 94.88 37 GLU B N 1
ATOM 1467 C CA . GLU B 1 37 ? -12.914 14.148 0.49 1 94.88 37 GLU B CA 1
ATOM 1468 C C . GLU B 1 37 ? -13.625 15.484 0.676 1 94.88 37 GLU B C 1
ATOM 1470 O O . GLU B 1 37 ? -13.617 16.328 -0.224 1 94.88 37 GLU B O 1
ATOM 1475 N N . PRO B 1 38 ? -14.18 15.789 1.853 1 94.88 38 PRO B N 1
ATOM 1476 C CA . PRO B 1 38 ? -14.898 17.062 2.035 1 94.88 38 PRO B CA 1
ATOM 1477 C C . PRO B 1 38 ? -14 18.281 1.869 1 94.88 38 PRO B C 1
ATOM 1479 O O . PRO B 1 38 ? -14.484 19.391 1.699 1 94.88 38 PRO B O 1
ATOM 1482 N N . HIS B 1 39 ? -12.711 18.078 1.864 1 94.44 39 HIS B N 1
ATOM 1483 C CA . HIS B 1 39 ? -11.766 19.188 1.824 1 94.44 39 HIS B CA 1
ATOM 1484 C C . HIS B 1 39 ? -11.117 19.297 0.449 1 94.44 39 HIS B C 1
ATOM 1486 O O . HIS B 1 39 ? -10.195 20.094 0.261 1 94.44 39 HIS B O 1
ATOM 1492 N N . ASP B 1 40 ? -11.5 18.438 -0.449 1 93.62 40 ASP B N 1
ATOM 1493 C CA . ASP B 1 40 ? -11.008 18.422 -1.823 1 93.62 40 ASP B CA 1
ATOM 1494 C C . ASP B 1 40 ? -9.492 18.219 -1.863 1 93.62 40 ASP B C 1
ATOM 1496 O O . ASP B 1 40 ? -8.789 18.938 -2.58 1 93.62 40 ASP B O 1
ATOM 1500 N N . LEU B 1 41 ? -8.961 17.438 -1.023 1 94.94 41 LEU B N 1
ATOM 1501 C CA . LEU B 1 41 ? -7.555 17.062 -0.956 1 94.94 41 LEU B CA 1
ATOM 1502 C C . LEU B 1 41 ? -7.395 15.547 -1.121 1 94.94 41 LEU B C 1
ATOM 1504 O O . LEU B 1 41 ? -8.172 14.773 -0.562 1 94.94 41 LEU B O 1
ATOM 1508 N N . THR B 1 42 ? -6.473 15.125 -1.906 1 94.38 42 THR B N 1
ATOM 1509 C CA . THR B 1 42 ? -6.105 13.711 -1.972 1 94.38 42 THR B CA 1
ATOM 1510 C C . THR B 1 42 ? -5.121 13.359 -0.86 1 94.38 42 THR B C 1
ATOM 1512 O O . THR B 1 42 ? -4.531 14.242 -0.241 1 94.38 42 THR B O 1
ATOM 1515 N N . LEU B 1 43 ? -4.98 12.102 -0.672 1 94.75 43 LEU B N 1
ATOM 1516 C CA . LEU B 1 43 ? -4.027 11.641 0.331 1 94.75 43 LEU B CA 1
ATOM 1517 C C . LEU B 1 43 ? -2.611 12.094 -0.015 1 94.75 43 LEU B C 1
ATOM 1519 O O . LEU B 1 43 ? -1.854 12.508 0.867 1 94.75 43 LEU B O 1
ATOM 1523 N N . ALA B 1 44 ? -2.26 12.023 -1.259 1 94.5 44 ALA B N 1
ATOM 1524 C CA . ALA B 1 44 ? -0.927 12.43 -1.695 1 94.5 44 ALA B CA 1
ATOM 1525 C C . ALA B 1 44 ? -0.688 13.914 -1.423 1 94.5 44 ALA B C 1
ATOM 1527 O O . ALA B 1 44 ? 0.384 14.297 -0.95 1 94.5 44 ALA B O 1
ATOM 1528 N N . GLN B 1 45 ? -1.646 14.672 -1.704 1 95 45 GLN B N 1
ATOM 1529 C CA . GLN B 1 45 ? -1.553 16.109 -1.452 1 95 45 GLN B CA 1
ATOM 1530 C C . GLN B 1 45 ? -1.466 16.391 0.043 1 95 45 GLN B C 1
ATOM 1532 O O . GLN B 1 45 ? -0.661 17.234 0.473 1 95 45 GLN B O 1
ATOM 1537 N N . TRP B 1 46 ? -2.309 15.711 0.744 1 96.19 46 TRP B N 1
ATOM 1538 C CA . TRP B 1 46 ? -2.303 15.906 2.189 1 96.19 46 TRP B CA 1
ATOM 1539 C C . TRP B 1 46 ? -0.953 15.523 2.787 1 96.19 46 TRP B C 1
ATOM 1541 O O . TRP B 1 46 ? -0.44 16.219 3.672 1 96.19 46 TRP B O 1
ATOM 1551 N N . ALA B 1 47 ? -0.387 14.461 2.348 1 95.31 47 ALA B N 1
ATOM 1552 C CA . ALA B 1 47 ? 0.906 14.016 2.859 1 95.31 47 ALA B CA 1
ATOM 1553 C C . ALA B 1 47 ? 1.976 15.086 2.654 1 95.31 47 ALA B C 1
ATOM 1555 O O . ALA B 1 47 ? 2.814 15.305 3.531 1 95.31 47 ALA B O 1
ATOM 1556 N N . VAL B 1 48 ? 1.935 15.711 1.573 1 95.56 48 VAL B N 1
ATOM 1557 C CA . VAL B 1 48 ? 2.875 16.781 1.288 1 95.56 48 VAL B CA 1
ATOM 1558 C C . VAL B 1 48 ? 2.629 17.953 2.244 1 95.56 48 VAL B C 1
ATOM 1560 O O . VAL B 1 48 ? 3.557 18.438 2.898 1 95.56 48 VAL B O 1
ATOM 1563 N N . LEU B 1 49 ? 1.388 18.359 2.328 1 96.25 49 LEU B N 1
ATOM 1564 C CA . LEU B 1 49 ? 1.03 19.453 3.213 1 96.25 49 LEU B CA 1
ATOM 1565 C C . LEU B 1 49 ? 1.417 19.141 4.652 1 96.25 49 LEU B C 1
ATOM 1567 O O . LEU B 1 49 ? 2.012 19.984 5.336 1 96.25 49 LEU B O 1
ATOM 1571 N N . SER B 1 50 ? 1.088 17.984 5.035 1 94.75 50 SER B N 1
ATOM 1572 C CA . SER B 1 50 ? 1.378 17.547 6.398 1 94.75 50 SER B CA 1
ATOM 1573 C C . SER B 1 50 ? 2.873 17.609 6.691 1 94.75 50 SER B C 1
ATOM 1575 O O . SER B 1 50 ? 3.285 18.047 7.766 1 94.75 50 SER B O 1
ATOM 1577 N N . SER B 1 51 ? 3.658 17.125 5.789 1 94.5 51 SER B N 1
ATOM 1578 C CA . SER B 1 51 ? 5.109 17.172 5.938 1 94.5 51 SER B CA 1
ATOM 1579 C C . SER B 1 51 ? 5.602 18.609 6.121 1 94.5 51 SER B C 1
ATOM 1581 O O . SER B 1 51 ? 6.441 18.875 6.984 1 94.5 51 SER B O 1
ATOM 1583 N N . LEU B 1 52 ? 5.051 19.484 5.43 1 94.94 52 LEU B N 1
ATOM 1584 C CA . LEU B 1 52 ? 5.473 20.875 5.473 1 94.94 52 LEU B CA 1
ATOM 1585 C C . LEU B 1 52 ? 4.949 21.562 6.73 1 94.94 52 LEU B C 1
ATOM 1587 O O . LEU B 1 52 ? 5.633 22.406 7.309 1 94.94 52 LEU B O 1
ATOM 1591 N N . TRP B 1 53 ? 3.715 21.203 7.109 1 93.12 53 TRP B N 1
ATOM 1592 C CA . TRP B 1 53 ? 3.176 21.734 8.359 1 93.12 53 TRP B CA 1
ATOM 1593 C C . TRP B 1 53 ? 4.062 21.359 9.539 1 93.12 53 TRP B C 1
ATOM 1595 O O . TRP B 1 53 ? 4.273 22.172 10.445 1 93.12 53 TRP B O 1
ATOM 1605 N N . GLN B 1 54 ? 4.621 20.219 9.469 1 91 54 GLN B N 1
ATOM 1606 C CA . GLN B 1 54 ? 5.359 19.672 10.594 1 91 54 GLN B CA 1
ATOM 1607 C C . GLN B 1 54 ? 6.824 20.094 10.555 1 91 54 GLN B C 1
ATOM 1609 O O . GLN B 1 54 ? 7.457 20.25 11.602 1 91 54 GLN B O 1
ATOM 1614 N N . ASN B 1 55 ? 7.402 20.344 9.352 1 93.25 55 ASN B N 1
ATOM 1615 C CA . ASN B 1 55 ? 8.852 20.469 9.242 1 93.25 55 ASN B CA 1
ATOM 1616 C C . ASN B 1 55 ? 9.25 21.812 8.625 1 93.25 55 ASN B C 1
ATOM 1618 O O . ASN B 1 55 ? 10.43 22.172 8.609 1 93.25 55 ASN B O 1
ATOM 1622 N N . GLY B 1 56 ? 8.312 22.547 8.164 1 92.12 56 GLY B N 1
ATOM 1623 C CA . GLY B 1 56 ? 8.633 23.781 7.445 1 92.12 56 GLY B CA 1
ATOM 1624 C C . GLY B 1 56 ? 9.102 23.531 6.027 1 92.12 56 GLY B C 1
ATOM 1625 O O . GLY B 1 56 ? 8.797 22.484 5.441 1 92.12 56 GLY B O 1
ATOM 1626 N N . ASP B 1 57 ? 9.805 24.453 5.465 1 93 57 ASP B N 1
ATOM 1627 C CA . ASP B 1 57 ? 10.289 24.344 4.094 1 93 57 ASP B CA 1
ATOM 1628 C C . ASP B 1 57 ? 11.242 23.156 3.941 1 93 57 ASP B C 1
ATOM 1630 O O . ASP B 1 57 ? 12.055 22.906 4.824 1 93 57 ASP B O 1
ATOM 1634 N N . MET B 1 58 ? 11.07 22.516 2.816 1 92.12 58 MET B N 1
ATOM 1635 C CA . MET B 1 58 ? 11.883 21.312 2.609 1 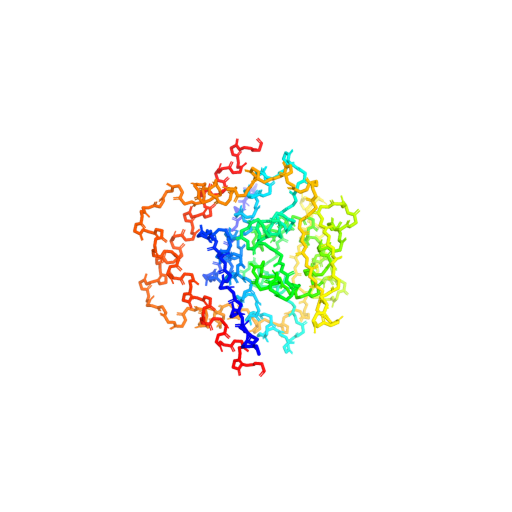92.12 58 MET B CA 1
ATOM 1636 C C . MET B 1 58 ? 12.289 21.188 1.146 1 92.12 58 MET B C 1
ATOM 1638 O O . MET B 1 58 ? 11.656 21.766 0.264 1 92.12 58 MET B O 1
ATOM 1642 N N . SER B 1 59 ? 13.344 20.406 1 1 92.06 59 SER B N 1
ATOM 1643 C CA . SER B 1 59 ? 13.75 20.062 -0.357 1 92.06 59 SER B CA 1
ATOM 1644 C C . SER B 1 59 ? 12.844 18.969 -0.94 1 92.06 59 SER B C 1
ATOM 1646 O O . SER B 1 59 ? 12.18 18.25 -0.199 1 92.06 59 SER B O 1
ATOM 1648 N N . LEU B 1 60 ? 12.844 18.891 -2.205 1 92.38 60 LEU B N 1
ATOM 1649 C CA . LEU B 1 60 ? 12.109 17.828 -2.867 1 92.38 60 LEU B CA 1
ATOM 1650 C C . LEU B 1 60 ? 12.609 16.453 -2.4 1 92.38 60 LEU B C 1
ATOM 1652 O O . LEU B 1 60 ? 11.812 15.531 -2.23 1 92.38 60 LEU B O 1
ATOM 1656 N N . LYS B 1 61 ? 13.812 16.391 -2.184 1 90.5 61 LYS B N 1
ATOM 1657 C CA . LYS B 1 61 ? 14.414 15.141 -1.725 1 90.5 61 LYS B CA 1
ATOM 1658 C C . LYS B 1 61 ? 13.875 14.742 -0.354 1 90.5 61 LYS B C 1
ATOM 1660 O O . LYS B 1 61 ? 13.477 13.594 -0.147 1 90.5 61 LYS B O 1
ATOM 1665 N N . ASP B 1 62 ? 13.859 15.68 0.514 1 91.31 62 ASP B N 1
ATOM 1666 C CA . ASP B 1 62 ? 13.359 15.406 1.86 1 91.31 62 ASP B CA 1
ATOM 1667 C C . ASP B 1 62 ? 11.859 15.117 1.847 1 91.31 62 ASP B C 1
ATOM 1669 O O . ASP B 1 62 ? 11.383 14.266 2.594 1 91.31 62 ASP B O 1
ATOM 1673 N N . LEU B 1 63 ? 11.195 15.805 1.025 1 93.44 63 LEU B N 1
ATOM 1674 C CA . LEU B 1 63 ? 9.766 15.57 0.892 1 93.44 63 LEU B CA 1
ATOM 1675 C C . LEU B 1 63 ? 9.484 14.164 0.373 1 93.44 63 LEU B C 1
ATOM 1677 O O . LEU B 1 63 ? 8.586 13.484 0.871 1 93.44 63 LEU B O 1
ATOM 1681 N N . ALA B 1 64 ? 10.25 13.773 -0.56 1 92.19 64 ALA B N 1
ATOM 1682 C CA . ALA B 1 64 ? 10.117 12.43 -1.116 1 92.19 64 ALA B CA 1
ATOM 1683 C C . ALA B 1 64 ? 10.367 11.367 -0.051 1 92.19 64 ALA B C 1
ATOM 1685 O O . ALA B 1 64 ? 9.602 10.406 0.073 1 92.19 64 ALA B O 1
ATOM 1686 N N . LYS B 1 65 ? 11.328 11.57 0.728 1 88.31 65 LYS B N 1
ATOM 1687 C CA . LYS B 1 65 ? 11.672 10.648 1.811 1 88.31 65 LYS B CA 1
ATOM 1688 C C . LYS B 1 65 ? 10.539 10.547 2.826 1 88.31 65 LYS B C 1
ATOM 1690 O O . LYS B 1 65 ? 10.172 9.453 3.252 1 88.31 65 LYS B O 1
ATOM 1695 N N . LEU B 1 66 ? 9.961 11.672 3.109 1 89.44 66 LEU B N 1
ATOM 1696 C CA . LEU B 1 66 ? 8.938 11.711 4.148 1 89.44 66 LEU B CA 1
ATOM 1697 C C . LEU B 1 66 ? 7.625 11.133 3.635 1 89.44 66 LEU B C 1
ATOM 1699 O O . LEU B 1 66 ? 6.883 10.5 4.391 1 89.44 66 LEU B O 1
ATOM 1703 N N . THR B 1 67 ? 7.32 11.352 2.418 1 91 67 THR B N 1
ATOM 1704 C CA . THR B 1 67 ? 6.039 10.914 1.88 1 91 67 THR B CA 1
ATOM 1705 C C . THR B 1 67 ? 6.133 9.477 1.374 1 91 67 THR B C 1
ATOM 1707 O O . THR B 1 67 ? 5.109 8.836 1.104 1 91 67 THR B O 1
ATOM 1710 N N . GLY B 1 68 ? 7.344 8.969 1.262 1 85.88 68 GLY B N 1
ATOM 1711 C CA . GLY B 1 68 ? 7.535 7.605 0.793 1 85.88 68 GLY B CA 1
ATOM 1712 C C . GLY B 1 68 ? 7.352 7.457 -0.705 1 85.88 68 GLY B C 1
ATOM 1713 O O . GLY B 1 68 ? 7.074 6.359 -1.198 1 85.88 68 GLY B O 1
ATOM 1714 N N . ASN B 1 69 ? 7.379 8.508 -1.406 1 87.38 69 ASN B N 1
ATOM 1715 C CA . ASN B 1 69 ? 7.293 8.508 -2.863 1 87.38 69 ASN B CA 1
ATOM 1716 C C . ASN B 1 69 ? 8.672 8.672 -3.506 1 87.38 69 ASN B C 1
ATOM 1718 O O . ASN B 1 69 ? 9.586 9.219 -2.889 1 87.38 69 ASN B O 1
ATOM 1722 N N . ALA B 1 70 ? 8.773 8.141 -4.711 1 87.75 70 ALA B N 1
ATOM 1723 C CA . ALA B 1 70 ? 9.984 8.414 -5.484 1 87.75 70 ALA B CA 1
ATOM 1724 C C . ALA B 1 70 ? 10.086 9.898 -5.828 1 87.75 70 ALA B C 1
ATOM 1726 O O . ALA B 1 70 ? 9.07 10.57 -6.02 1 87.75 70 ALA B O 1
ATOM 1727 N N . PRO B 1 71 ? 11.25 10.352 -6.004 1 90.44 71 PRO B N 1
ATOM 1728 C CA . PRO B 1 71 ? 11.461 11.781 -6.277 1 90.44 71 PRO B CA 1
ATOM 1729 C C . PRO B 1 71 ? 10.695 12.258 -7.508 1 90.44 71 PRO B C 1
ATOM 1731 O O . PRO B 1 71 ? 10.039 13.297 -7.465 1 90.44 71 PRO B O 1
ATOM 1734 N N . PRO B 1 72 ? 10.711 11.523 -8.586 1 92.31 72 PRO B N 1
ATOM 1735 C CA . PRO B 1 72 ? 9.961 12.008 -9.75 1 92.31 72 PRO B CA 1
ATOM 1736 C C . PRO B 1 72 ? 8.469 12.141 -9.477 1 92.31 72 PRO B C 1
ATOM 1738 O O . PRO B 1 72 ? 7.84 13.109 -9.906 1 92.31 72 PRO B O 1
ATOM 1741 N N . ALA B 1 73 ? 7.871 11.156 -8.773 1 92.25 73 ALA B N 1
ATOM 1742 C CA . ALA B 1 73 ? 6.457 11.211 -8.414 1 92.25 73 ALA B CA 1
ATOM 1743 C C . ALA B 1 73 ? 6.176 12.383 -7.484 1 92.25 73 ALA B C 1
ATOM 1745 O O . ALA B 1 73 ? 5.172 13.086 -7.648 1 92.25 73 ALA B O 1
ATOM 1746 N N . THR B 1 74 ? 7.039 12.609 -6.559 1 94.38 74 THR B N 1
ATOM 1747 C CA . THR B 1 74 ? 6.895 13.719 -5.625 1 94.38 74 THR B CA 1
ATOM 1748 C C . THR B 1 74 ? 6.945 15.055 -6.363 1 94.38 74 THR B C 1
ATOM 1750 O O . THR B 1 74 ? 6.16 15.961 -6.078 1 94.38 74 THR B O 1
ATOM 1753 N N . SER B 1 75 ? 7.82 15.117 -7.312 1 94.81 75 SER B N 1
ATOM 1754 C CA . SER B 1 75 ? 7.93 16.328 -8.109 1 94.81 75 SER B CA 1
ATOM 1755 C C . SER B 1 75 ? 6.621 16.641 -8.836 1 94.81 75 SER B C 1
ATOM 1757 O O . SER B 1 75 ? 6.168 17.781 -8.844 1 94.81 75 SER B O 1
ATOM 1759 N N . ARG B 1 76 ? 6.055 15.617 -9.336 1 96.56 76 ARG B N 1
ATOM 1760 C CA . ARG B 1 76 ? 4.801 15.789 -10.062 1 96.56 76 ARG B CA 1
ATOM 1761 C C . ARG B 1 76 ? 3.688 16.25 -9.125 1 96.56 76 ARG B C 1
ATOM 1763 O O . ARG B 1 76 ? 2.9 17.141 -9.484 1 96.56 76 ARG B O 1
ATOM 1770 N N . ILE B 1 77 ? 3.619 15.711 -7.984 1 96.31 77 ILE B N 1
ATOM 1771 C CA . ILE B 1 77 ? 2.609 16.094 -7 1 96.31 77 ILE B CA 1
ATOM 1772 C C . ILE B 1 77 ? 2.814 17.547 -6.578 1 96.31 77 ILE B C 1
ATOM 1774 O O . ILE B 1 77 ? 1.861 18.328 -6.539 1 96.31 77 ILE B O 1
ATOM 1778 N N . VAL B 1 78 ? 4.027 17.891 -6.359 1 96.62 78 VAL B N 1
ATOM 1779 C CA . VAL B 1 78 ? 4.363 19.234 -5.934 1 96.62 78 VAL B CA 1
ATOM 1780 C C . VAL B 1 78 ? 4.031 20.234 -7.043 1 96.62 78 VAL B C 1
ATOM 1782 O O . VAL B 1 78 ? 3.443 21.281 -6.789 1 96.62 78 VAL B O 1
ATOM 1785 N N . GLU B 1 79 ? 4.387 19.859 -8.234 1 96.5 79 GLU B N 1
ATOM 1786 C CA . GLU B 1 79 ? 4.109 20.734 -9.367 1 96.5 79 GLU B CA 1
ATOM 1787 C C . GLU B 1 79 ? 2.615 21.016 -9.492 1 96.5 79 GLU B C 1
ATOM 1789 O O . GLU B 1 79 ? 2.211 22.172 -9.68 1 96.5 79 GLU B O 1
ATOM 1794 N N . ARG B 1 80 ? 1.859 20.062 -9.359 1 96.88 80 ARG B N 1
ATOM 1795 C CA . ARG B 1 80 ? 0.41 20.219 -9.43 1 96.88 80 ARG B CA 1
ATOM 1796 C C . ARG B 1 80 ? -0.104 21.109 -8.305 1 96.88 80 ARG B C 1
ATOM 1798 O O . ARG B 1 80 ? -1.006 21.922 -8.508 1 96.88 80 ARG B O 1
ATOM 1805 N N . MET B 1 81 ? 0.495 20.984 -7.191 1 97.25 81 MET B N 1
ATOM 1806 C CA . MET B 1 81 ? 0.053 21.75 -6.027 1 97.25 81 MET B CA 1
ATOM 1807 C C . MET B 1 81 ? 0.513 23.203 -6.125 1 97.25 81 MET B C 1
ATOM 1809 O O . MET B 1 81 ? -0.158 24.109 -5.621 1 97.25 81 MET B O 1
ATOM 1813 N N . VAL B 1 82 ? 1.646 23.406 -6.766 1 96.62 82 VAL B N 1
ATOM 1814 C CA . VAL B 1 82 ? 2.096 24.766 -7.047 1 96.62 82 VAL B CA 1
ATOM 1815 C C . VAL B 1 82 ? 1.145 25.438 -8.039 1 96.62 82 VAL B C 1
ATOM 1817 O O . VAL B 1 82 ? 0.708 26.562 -7.82 1 96.62 82 VAL B O 1
ATOM 1820 N N . MET B 1 83 ? 0.85 24.688 -9.055 1 96.69 83 MET B N 1
ATOM 1821 C CA . MET B 1 83 ? -0.075 25.203 -10.062 1 96.69 83 MET B CA 1
ATOM 1822 C C . MET B 1 83 ? -1.437 25.5 -9.445 1 96.69 83 MET B C 1
ATOM 1824 O O . MET B 1 83 ? -2.107 26.453 -9.852 1 96.69 83 MET B O 1
ATOM 1828 N N . GLY B 1 84 ? -1.805 24.75 -8.461 1 95.5 84 GLY B N 1
ATOM 1829 C CA . GLY B 1 84 ? -3.072 24.938 -7.77 1 95.5 84 GLY B CA 1
ATOM 1830 C C . GLY B 1 84 ? -3.014 26 -6.691 1 95.5 84 GLY B C 1
ATOM 1831 O O . GLY B 1 84 ? -4.023 26.312 -6.051 1 95.5 84 GLY B O 1
ATOM 1832 N N . GLY B 1 85 ? -1.8 26.531 -6.422 1 96.12 85 GLY B N 1
ATOM 1833 C CA . GLY B 1 85 ? -1.646 27.672 -5.52 1 96.12 85 GLY B CA 1
ATOM 1834 C C . GLY B 1 85 ? -1.451 27.25 -4.074 1 96.12 85 GLY B C 1
ATOM 1835 O O . GLY B 1 85 ? -1.55 28.078 -3.168 1 96.12 85 GLY B O 1
ATOM 1836 N N . LEU B 1 86 ? -1.187 26.016 -3.748 1 96.62 86 LEU B N 1
ATOM 1837 C CA . LEU B 1 86 ? -1.058 25.531 -2.377 1 96.62 86 LEU B CA 1
ATOM 1838 C C . LEU B 1 86 ? 0.395 25.594 -1.915 1 96.62 86 LEU B C 1
ATOM 1840 O O . LEU B 1 86 ? 0.665 25.703 -0.718 1 96.62 86 LEU B O 1
ATOM 1844 N N . LEU B 1 87 ? 1.297 25.484 -2.906 1 97.56 87 LEU B N 1
ATOM 1845 C CA . LEU B 1 87 ? 2.717 25.453 -2.578 1 97.56 87 LEU B CA 1
ATOM 1846 C C . LEU B 1 87 ? 3.484 26.516 -3.348 1 97.56 87 LEU B C 1
ATOM 1848 O O . LEU B 1 87 ? 2.99 27.047 -4.352 1 97.56 87 LEU B O 1
ATOM 1852 N N . LEU B 1 88 ? 4.598 26.844 -2.852 1 96.25 88 LEU B N 1
ATOM 1853 C CA . LEU B 1 88 ? 5.582 27.688 -3.518 1 96.25 88 LEU B CA 1
ATOM 1854 C C . LEU B 1 88 ? 6.906 26.953 -3.695 1 96.25 88 LEU B C 1
ATOM 1856 O O . LEU B 1 88 ? 7.258 26.109 -2.879 1 96.25 88 LEU B O 1
ATOM 1860 N N . ARG B 1 89 ? 7.484 27.25 -4.77 1 92.88 89 ARG B N 1
ATOM 1861 C CA . ARG B 1 89 ? 8.828 26.734 -5.035 1 92.88 89 ARG B CA 1
ATOM 1862 C C . ARG B 1 89 ? 9.836 27.875 -5.137 1 92.88 89 ARG B C 1
ATOM 1864 O O . ARG B 1 89 ? 9.562 28.891 -5.766 1 92.88 89 ARG B O 1
ATOM 1871 N N . THR B 1 90 ? 10.891 27.688 -4.441 1 87.62 90 THR B N 1
ATOM 1872 C CA . THR B 1 90 ? 11.945 28.688 -4.523 1 87.62 90 THR B CA 1
ATOM 1873 C C . THR B 1 90 ? 13.297 28.031 -4.777 1 87.62 90 THR B C 1
ATOM 1875 O O . THR B 1 90 ? 13.531 26.906 -4.344 1 87.62 90 THR B O 1
ATOM 1878 N N . GLN B 1 91 ? 14.047 28.547 -5.738 1 78.44 91 GLN B N 1
ATOM 1879 C CA . GLN B 1 91 ? 15.398 28.047 -5.965 1 78.44 91 GLN B CA 1
ATOM 1880 C C . GLN B 1 91 ? 16.281 28.297 -4.75 1 78.44 91 GLN B C 1
ATOM 1882 O O . GLN B 1 91 ? 16.188 29.359 -4.117 1 78.44 91 GLN B O 1
ATOM 1887 N N . ASN B 1 92 ? 16.812 27.203 -4.168 1 64.44 92 ASN B N 1
ATOM 1888 C CA . ASN B 1 92 ? 17.688 27.375 -3.014 1 64.44 92 ASN B CA 1
ATOM 1889 C C . ASN B 1 92 ? 18.938 28.172 -3.367 1 64.44 92 ASN B C 1
ATOM 1891 O O . ASN B 1 92 ? 19.625 27.859 -4.336 1 64.44 92 ASN B O 1
ATOM 1895 N N . ASN B 1 93 ? 19.094 29.344 -2.695 1 60.12 93 ASN B N 1
ATOM 1896 C CA . ASN B 1 93 ? 20.219 30.25 -2.924 1 60.12 93 ASN B CA 1
ATOM 1897 C C . ASN B 1 93 ? 21.562 29.547 -2.748 1 60.12 93 ASN B C 1
ATOM 1899 O O . ASN B 1 93 ? 22.547 29.922 -3.367 1 60.12 93 ASN B O 1
ATOM 1903 N N . LYS B 1 94 ? 21.625 28.672 -1.867 1 58.94 94 LYS B N 1
ATOM 1904 C CA . LYS B 1 94 ? 22.906 28.062 -1.522 1 58.94 94 LYS B CA 1
ATOM 1905 C C . LYS B 1 94 ? 23.234 26.922 -2.475 1 58.94 94 LYS B C 1
ATOM 1907 O O . LYS B 1 94 ? 24.406 26.609 -2.695 1 58.94 94 LYS B O 1
ATOM 1912 N N . ASP B 1 95 ? 22.312 26.188 -2.801 1 61.38 95 ASP B N 1
ATOM 1913 C CA . ASP B 1 95 ? 22.453 25.125 -3.789 1 61.38 95 ASP B CA 1
ATOM 1914 C C . ASP B 1 95 ? 21.484 25.328 -4.953 1 61.38 95 ASP B C 1
ATOM 1916 O O . ASP B 1 95 ? 20.312 24.953 -4.859 1 61.38 95 ASP B O 1
ATOM 1920 N N . ARG B 1 96 ? 22.016 26.094 -5.988 1 58.19 96 ARG B N 1
ATOM 1921 C CA . ARG B 1 96 ? 21.25 26.469 -7.168 1 58.19 96 ARG B CA 1
ATOM 1922 C C . ARG B 1 96 ? 20.453 25.281 -7.715 1 58.19 96 ARG B C 1
ATOM 1924 O O . ARG B 1 96 ? 19.484 25.469 -8.461 1 58.19 96 ARG B O 1
ATOM 1931 N N . ARG B 1 97 ? 20.859 24.109 -7.195 1 57.97 97 ARG B N 1
ATOM 1932 C CA . ARG B 1 97 ? 20.219 22.922 -7.762 1 57.97 97 ARG B CA 1
ATOM 1933 C C . ARG B 1 97 ? 19.125 22.406 -6.844 1 57.97 97 ARG B C 1
ATOM 1935 O O . ARG B 1 97 ? 18.297 21.578 -7.25 1 57.97 97 ARG B O 1
ATOM 1942 N N . ALA B 1 98 ? 19.156 23.031 -5.66 1 73.88 98 ALA B N 1
ATOM 1943 C CA . ALA B 1 98 ? 18.172 22.484 -4.734 1 73.88 98 ALA B CA 1
ATOM 1944 C C . ALA B 1 98 ? 16.922 23.344 -4.68 1 73.88 98 ALA B C 1
ATOM 1946 O O . ALA B 1 98 ? 17.016 24.562 -4.555 1 73.88 98 ALA B O 1
ATOM 1947 N N . VAL B 1 99 ? 15.82 22.828 -5.125 1 84.81 99 VAL B N 1
ATOM 1948 C CA . VAL B 1 99 ? 14.523 23.484 -5.066 1 84.81 99 VAL B CA 1
ATOM 1949 C C . VAL B 1 99 ? 13.906 23.297 -3.682 1 84.81 99 VAL B C 1
ATOM 1951 O O . VAL B 1 99 ? 13.914 22.203 -3.135 1 84.81 99 VAL B O 1
ATOM 1954 N N . SER B 1 100 ? 13.602 24.469 -3.078 1 92.31 100 SER B N 1
ATOM 1955 C CA . SER B 1 100 ? 12.906 24.422 -1.797 1 92.31 100 SER B CA 1
ATOM 1956 C C . SER B 1 100 ? 11.398 24.578 -1.979 1 92.31 100 SER B C 1
ATOM 1958 O O . SER B 1 100 ? 10.945 25.422 -2.752 1 92.31 100 SER B O 1
ATOM 1960 N N . VAL B 1 101 ? 10.641 23.719 -1.26 1 95.75 101 VAL B N 1
ATOM 1961 C CA . VAL B 1 101 ? 9.18 23.75 -1.304 1 95.75 101 VAL B CA 1
ATOM 1962 C C . VAL B 1 101 ? 8.633 24.328 -0.004 1 95.75 101 VAL B C 1
ATOM 1964 O O . VAL B 1 101 ? 9.102 23.984 1.085 1 95.75 101 VAL B O 1
ATOM 1967 N N . SER B 1 102 ? 7.688 25.234 -0.156 1 96.06 102 SER B N 1
ATOM 1968 C CA . SER B 1 102 ? 7.07 25.859 1.011 1 96.06 102 SER B CA 1
ATOM 1969 C C . SER B 1 102 ? 5.562 26 0.833 1 96.06 102 SER B C 1
ATOM 1971 O O . SER B 1 102 ? 5.035 25.766 -0.258 1 96.06 102 SER B O 1
ATOM 1973 N N . LEU B 1 103 ? 4.918 26.344 1.979 1 96.81 103 LEU B N 1
ATOM 1974 C CA . LEU B 1 103 ? 3.469 26.516 1.961 1 96.81 103 LEU B CA 1
ATOM 1975 C C . LEU B 1 103 ? 3.094 27.906 1.446 1 96.81 103 LEU B C 1
ATOM 1977 O O . LEU B 1 103 ? 3.75 28.891 1.778 1 96.81 103 LEU B O 1
ATOM 1981 N N . SER B 1 104 ? 2.072 27.984 0.635 1 96.44 104 SER B N 1
ATOM 1982 C CA . SER B 1 104 ? 1.463 29.266 0.305 1 96.44 104 SER B CA 1
ATOM 1983 C C . SER B 1 104 ? 0.536 29.734 1.419 1 96.44 104 SER B C 1
ATOM 1985 O O . SER B 1 104 ? 0.149 28.953 2.287 1 96.44 104 SER B O 1
ATOM 1987 N N . PRO B 1 105 ? 0.183 31.031 1.367 1 94.75 105 PRO B N 1
ATOM 1988 C CA . PRO B 1 105 ? -0.821 31.5 2.322 1 94.75 105 PRO B CA 1
ATOM 1989 C C . PRO B 1 105 ? -2.139 30.734 2.221 1 94.75 105 PRO B C 1
ATOM 1991 O O . PRO B 1 105 ? -2.814 30.531 3.23 1 94.75 105 PRO B O 1
ATOM 1994 N N . LYS B 1 106 ? -2.432 30.297 1.051 1 93.69 106 LYS B N 1
ATOM 1995 C CA . LYS B 1 106 ? -3.652 29.531 0.821 1 93.69 106 LYS B CA 1
ATOM 1996 C C . LYS B 1 106 ? -3.623 28.203 1.586 1 93.69 106 LYS B C 1
ATOM 1998 O O . LYS B 1 106 ? -4.656 27.75 2.07 1 93.69 106 LYS B O 1
ATOM 2003 N N . ALA B 1 107 ? -2.473 27.656 1.747 1 94.12 107 ALA B N 1
ATOM 2004 C CA . ALA B 1 107 ? -2.316 26.344 2.395 1 94.12 107 ALA B CA 1
ATOM 2005 C C . ALA B 1 107 ? -2.59 26.453 3.893 1 94.12 107 ALA B C 1
ATOM 2007 O O . ALA B 1 107 ? -2.885 25.438 4.539 1 94.12 107 ALA B O 1
ATOM 2008 N N . GLU B 1 108 ? -2.461 27.625 4.387 1 90.25 108 GLU B N 1
ATOM 2009 C CA . GLU B 1 108 ? -2.705 27.828 5.812 1 90.25 108 GLU B CA 1
ATOM 2010 C C . GLU B 1 108 ? -4.168 27.562 6.164 1 90.25 108 GLU B C 1
ATOM 2012 O O . GLU B 1 108 ? -4.477 27.156 7.285 1 90.25 108 GLU B O 1
ATOM 2017 N N . GLY B 1 109 ? -5.031 27.75 5.188 1 90.94 109 GLY B N 1
ATOM 2018 C CA . GLY B 1 109 ? -6.441 27.453 5.375 1 90.94 109 GLY B CA 1
ATOM 2019 C C . GLY B 1 109 ? -6.715 25.969 5.621 1 90.94 109 GLY B C 1
ATOM 2020 O O . GLY B 1 109 ? -7.789 25.609 6.098 1 90.94 109 GLY B O 1
ATOM 2021 N N . PHE B 1 110 ? -5.703 25.125 5.379 1 94.12 110 PHE B N 1
ATOM 2022 C CA . PHE B 1 110 ? -5.855 23.688 5.527 1 94.12 110 PHE B CA 1
ATOM 2023 C C . PHE B 1 110 ? -5.125 23.188 6.77 1 94.12 110 PHE B C 1
ATOM 2025 O O . PHE B 1 110 ? -5.145 22 7.07 1 94.12 110 PHE B O 1
ATOM 2032 N N . ARG B 1 111 ? -4.531 24.016 7.523 1 92.25 111 ARG B N 1
ATOM 2033 C CA . ARG B 1 111 ? -3.662 23.625 8.633 1 92.25 111 ARG B CA 1
ATOM 2034 C C . ARG B 1 111 ? -4.43 22.828 9.68 1 92.25 111 ARG B C 1
ATOM 2036 O O . ARG B 1 111 ? -3.848 22.016 10.391 1 92.25 111 ARG B O 1
ATOM 2043 N N . TYR B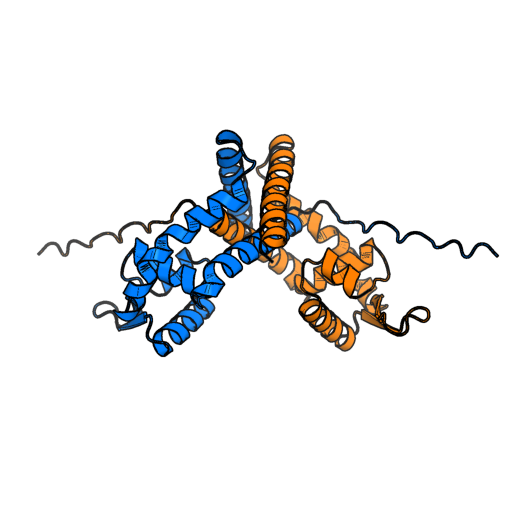 1 112 ? -5.699 23.062 9.758 1 92.25 112 TYR B N 1
ATOM 2044 C CA . TYR B 1 112 ? -6.52 22.328 10.719 1 92.25 112 TYR B CA 1
ATOM 2045 C C . TYR B 1 112 ? -6.555 20.844 10.375 1 92.25 112 TYR B C 1
ATOM 2047 O O . TYR B 1 112 ? -6.93 20.016 11.211 1 92.25 112 TYR B O 1
ATOM 2055 N N . LEU B 1 113 ? -6.109 20.484 9.211 1 94.38 113 LEU B N 1
ATOM 2056 C CA . LEU B 1 113 ? -6.094 19.094 8.766 1 94.38 113 LEU B CA 1
ATOM 2057 C C . LEU B 1 113 ? -4.797 18.406 9.18 1 94.38 113 LEU B C 1
ATOM 2059 O O . LEU B 1 113 ? -4.609 17.203 8.922 1 94.38 113 LEU B O 1
ATOM 2063 N N . HIS B 1 114 ? -3.92 19.078 9.844 1 91.5 114 HIS B N 1
ATOM 2064 C CA . HIS B 1 114 ? -2.609 18.547 10.195 1 91.5 114 HIS B CA 1
ATOM 2065 C C . HIS B 1 114 ? -2.734 17.359 11.148 1 91.5 114 HIS B C 1
ATOM 2067 O O . HIS B 1 114 ? -1.8 16.578 11.281 1 91.5 114 HIS B O 1
ATOM 2073 N N . THR B 1 115 ? -3.936 17.156 11.766 1 91.31 115 THR B N 1
ATOM 2074 C CA . THR B 1 115 ? -4.109 16.094 12.75 1 91.31 115 THR B CA 1
ATOM 2075 C C . THR B 1 115 ? -4.977 14.969 12.195 1 91.31 115 THR B C 1
ATOM 2077 O O . THR B 1 115 ? -5.418 14.094 12.938 1 91.31 115 THR B O 1
ATOM 2080 N N . ILE B 1 116 ? -5.219 14.961 10.961 1 93.5 116 ILE B N 1
ATOM 2081 C CA . ILE B 1 116 ? -6.078 13.938 10.367 1 93.5 116 ILE B CA 1
ATOM 2082 C C . ILE B 1 116 ? -5.48 12.555 10.617 1 93.5 116 ILE B C 1
ATOM 2084 O O . ILE B 1 116 ? -6.215 11.578 10.773 1 93.5 116 ILE B O 1
ATOM 2088 N N . TYR B 1 117 ? -4.145 12.484 10.695 1 93.5 117 TYR B N 1
ATOM 2089 C CA . TYR B 1 117 ? -3.514 11.195 10.953 1 93.5 117 TYR B CA 1
ATOM 2090 C C . TYR B 1 117 ? -3.967 10.633 12.297 1 93.5 117 TYR B C 1
ATOM 2092 O O . TYR B 1 117 ? -4.023 9.414 12.484 1 93.5 117 TYR B O 1
ATOM 2100 N N . GLU B 1 118 ? -4.328 11.492 13.227 1 95.75 118 GLU B N 1
ATOM 2101 C CA . GLU B 1 118 ? -4.844 11.039 14.516 1 95.75 118 GLU B CA 1
ATOM 2102 C C . GLU B 1 118 ? -6.211 10.383 14.359 1 95.75 118 GLU B C 1
ATOM 2104 O O . GLU B 1 118 ? -6.496 9.375 15.008 1 95.75 118 GLU B O 1
ATOM 2109 N N . ASP B 1 119 ? -7.062 11.008 13.531 1 96.25 119 ASP B N 1
ATOM 2110 C CA . ASP B 1 119 ? -8.367 10.422 13.234 1 96.25 119 ASP B CA 1
ATOM 2111 C C . ASP B 1 119 ? -8.211 9.062 12.547 1 96.25 119 ASP B C 1
ATOM 2113 O O . ASP B 1 119 ? -8.922 8.117 12.875 1 96.25 119 ASP B O 1
ATOM 2117 N N . VAL B 1 120 ? -7.305 9.008 11.672 1 96.94 120 VAL B N 1
ATOM 2118 C CA . VAL B 1 120 ? -7.039 7.766 10.961 1 96.94 120 VAL B CA 1
ATOM 2119 C C . VAL B 1 120 ? -6.543 6.707 11.938 1 96.94 120 VAL B C 1
ATOM 2121 O O . VAL B 1 120 ? -7.012 5.566 11.922 1 96.94 120 VAL B O 1
ATOM 2124 N N . ASN B 1 121 ? -5.59 7.09 12.773 1 98 121 ASN B N 1
ATOM 2125 C CA . ASN B 1 121 ? -5.121 6.18 13.812 1 98 121 ASN B CA 1
ATOM 2126 C C . ASN B 1 121 ? -6.277 5.648 14.656 1 98 121 ASN B C 1
ATOM 2128 O O . ASN B 1 121 ? -6.367 4.449 14.914 1 98 121 ASN B O 1
ATOM 2132 N N . ALA B 1 122 ? -7.145 6.543 15.062 1 98.06 122 ALA B N 1
ATOM 2133 C CA . ALA B 1 122 ? -8.266 6.172 15.922 1 98.06 122 ALA B CA 1
ATOM 2134 C C . ALA B 1 122 ? -9.164 5.141 15.234 1 98.06 122 ALA B C 1
ATOM 2136 O O . ALA B 1 122 ? -9.633 4.195 15.875 1 98.06 122 ALA B O 1
ATOM 2137 N N . VAL B 1 123 ? -9.352 5.27 13.945 1 98.06 123 VAL B N 1
ATOM 2138 C CA . VAL B 1 123 ? -10.203 4.355 13.188 1 98.06 123 VAL B CA 1
ATOM 2139 C C . VAL B 1 123 ? -9.5 3.014 13.016 1 98.06 123 VAL B C 1
ATOM 2141 O O . VAL B 1 123 ? -10.055 1.966 13.359 1 98.06 123 VAL B O 1
ATOM 2144 N N . LEU B 1 124 ? -8.273 3.018 12.539 1 98.62 124 LEU B N 1
ATOM 2145 C CA . LEU B 1 124 ? -7.566 1.803 12.156 1 98.62 124 LEU B CA 1
ATOM 2146 C C . LEU B 1 124 ? -7.18 0.984 13.383 1 98.62 124 LEU B C 1
ATOM 2148 O O . LEU B 1 124 ? -7.133 -0.247 13.32 1 98.62 124 LEU B O 1
ATOM 2152 N N . LEU B 1 125 ? -6.973 1.669 14.508 1 98.62 125 LEU B N 1
ATOM 2153 C CA . LEU B 1 125 ? -6.438 0.99 15.68 1 98.62 125 LEU B CA 1
ATOM 2154 C C . LEU B 1 125 ? -7.52 0.799 16.734 1 98.62 125 LEU B C 1
ATOM 2156 O O . LEU B 1 125 ? -7.227 0.406 17.875 1 98.62 125 LEU B O 1
ATOM 2160 N N . ALA B 1 126 ? -8.75 1.102 16.469 1 97.56 126 ALA B N 1
ATOM 2161 C CA . ALA B 1 126 ? -9.875 1.156 17.406 1 97.56 126 ALA B CA 1
ATOM 2162 C C . ALA B 1 126 ? -9.953 -0.112 18.25 1 97.56 126 ALA B C 1
ATOM 2164 O O . ALA B 1 126 ? -10.227 -0.049 19.453 1 97.56 126 ALA B O 1
ATOM 2165 N N . ASP B 1 127 ? -9.664 -1.305 17.812 1 97.12 127 ASP B N 1
ATOM 2166 C CA . ASP B 1 127 ? -9.852 -2.572 18.516 1 97.12 127 ASP B CA 1
ATOM 2167 C C . ASP B 1 127 ? -8.516 -3.186 18.922 1 97.12 127 ASP B C 1
ATOM 2169 O O . ASP B 1 127 ? -8.43 -4.391 19.172 1 97.12 127 ASP B O 1
ATOM 2173 N N . LEU B 1 128 ? -7.559 -2.35 19 1 98.5 128 LEU B N 1
ATOM 2174 C CA . LEU B 1 128 ? -6.254 -2.803 19.469 1 98.5 128 LEU B CA 1
ATOM 2175 C C . LEU B 1 128 ? -5.902 -2.164 20.812 1 98.5 128 LEU B C 1
ATOM 2177 O O . LEU B 1 128 ? -6.113 -0.966 21 1 98.5 128 LEU B O 1
ATOM 2181 N N . THR B 1 129 ? -5.426 -2.957 21.75 1 98.38 129 THR B N 1
ATOM 2182 C CA . THR B 1 129 ? -4.898 -2.426 23 1 98.38 129 THR B CA 1
ATOM 2183 C C . THR B 1 129 ? -3.613 -1.644 22.766 1 98.38 129 THR B C 1
ATOM 2185 O O . THR B 1 129 ? -3.01 -1.748 21.688 1 98.38 129 THR B O 1
ATOM 2188 N N . ALA B 1 130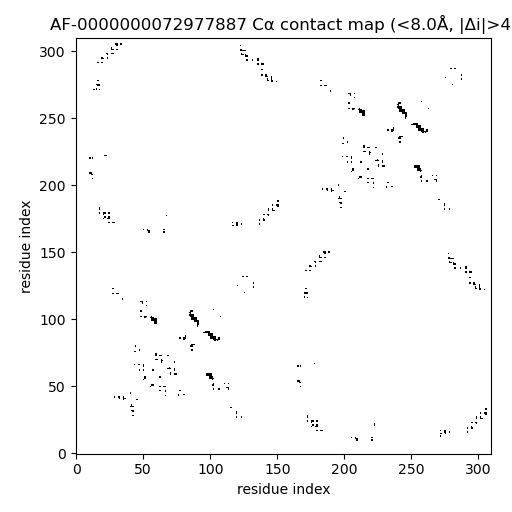 ? -3.217 -0.883 23.766 1 97.81 130 ALA B N 1
ATOM 2189 C CA . ALA B 1 130 ? -1.966 -0.138 23.656 1 97.81 130 ALA B CA 1
ATOM 2190 C 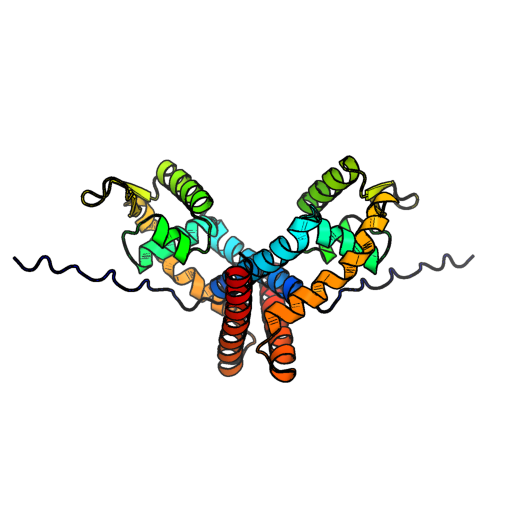C . ALA B 1 130 ? -0.79 -1.075 23.391 1 97.81 130 ALA B C 1
ATOM 2192 O O . ALA B 1 130 ? 0.105 -0.751 22.609 1 97.81 130 ALA B O 1
ATOM 2193 N N . SER B 1 131 ? -0.873 -2.197 24 1 98.19 131 SER B N 1
ATOM 2194 C CA . SER B 1 131 ? 0.179 -3.191 23.812 1 98.19 131 SER B CA 1
ATOM 2195 C C . SER B 1 131 ? 0.158 -3.764 22.406 1 98.19 131 SER B C 1
ATOM 2197 O O . SER B 1 131 ? 1.208 -3.936 21.781 1 98.19 131 SER B O 1
ATOM 2199 N N . GLU B 1 132 ? -1.008 -4.008 21.875 1 98.38 132 GLU B N 1
ATOM 2200 C CA . GLU B 1 132 ? -1.152 -4.512 20.516 1 98.38 132 GLU B CA 1
ATOM 2201 C C . GLU B 1 132 ? -0.677 -3.484 19.484 1 98.38 132 GLU B C 1
ATOM 2203 O O . GLU B 1 132 ? -0.04 -3.838 18.484 1 98.38 132 GLU B O 1
ATOM 2208 N N . GLN B 1 133 ? -0.973 -2.242 19.781 1 98.5 133 GLN B N 1
ATOM 2209 C CA . GLN B 1 133 ? -0.539 -1.177 18.891 1 98.5 133 GLN B CA 1
ATOM 2210 C C . GLN B 1 133 ? 0.983 -1.091 18.828 1 98.5 133 GLN B C 1
ATOM 2212 O O . GLN B 1 133 ? 1.567 -1.038 17.75 1 98.5 133 GLN B O 1
ATOM 2217 N N . ALA B 1 134 ? 1.57 -1.098 19.969 1 98.19 134 ALA B N 1
ATOM 2218 C CA . ALA B 1 134 ? 3.029 -1.037 20.031 1 98.19 134 ALA B CA 1
ATOM 2219 C C . ALA B 1 134 ? 3.662 -2.227 19.312 1 98.19 134 ALA B C 1
ATOM 2221 O O . ALA B 1 134 ? 4.656 -2.07 18.609 1 98.19 134 ALA B O 1
ATOM 2222 N N . GLN B 1 135 ? 3.076 -3.352 19.484 1 98.38 135 GLN B N 1
ATOM 2223 C CA . GLN B 1 135 ? 3.572 -4.562 18.828 1 98.38 135 GLN B CA 1
ATOM 2224 C C . GLN B 1 135 ? 3.426 -4.473 17.312 1 98.38 135 GLN B C 1
ATOM 2226 O O . GLN B 1 135 ? 4.32 -4.891 16.578 1 98.38 135 GLN B O 1
ATOM 2231 N N . LEU B 1 136 ? 2.307 -3.961 16.906 1 98.69 136 LEU B N 1
ATOM 2232 C CA . LEU B 1 136 ? 2.068 -3.814 15.469 1 98.69 136 LEU B CA 1
ATOM 2233 C C . LEU B 1 136 ? 3.129 -2.924 14.828 1 98.69 136 LEU B C 1
ATOM 2235 O O . LEU B 1 136 ? 3.738 -3.299 13.828 1 98.69 136 LEU B O 1
ATOM 2239 N N . PHE B 1 137 ? 3.4 -1.777 15.406 1 98.44 137 PHE B N 1
ATOM 2240 C CA . PHE B 1 137 ? 4.41 -0.866 14.883 1 98.44 137 PHE B CA 1
ATOM 2241 C C . PHE B 1 137 ? 5.785 -1.527 14.875 1 98.44 137 PHE B C 1
ATOM 2243 O O . PHE B 1 137 ? 6.523 -1.418 13.898 1 98.44 137 PHE B O 1
ATOM 2250 N N . LYS B 1 138 ? 6.027 -2.205 15.922 1 98.44 138 LYS B N 1
ATOM 2251 C CA . LYS B 1 138 ? 7.316 -2.879 16.031 1 98.44 138 LYS B CA 1
ATOM 2252 C C . LYS B 1 138 ? 7.492 -3.922 14.938 1 98.44 138 LYS B C 1
ATOM 2254 O O . LYS B 1 138 ? 8.531 -3.973 14.281 1 98.44 138 LYS B O 1
ATOM 2259 N N . LEU B 1 139 ? 6.512 -4.719 14.727 1 98.75 139 LEU B N 1
ATOM 2260 C CA . LEU B 1 139 ? 6.59 -5.801 13.758 1 98.75 139 LEU B CA 1
ATOM 2261 C C . LEU B 1 139 ? 6.625 -5.25 12.336 1 98.75 139 LEU B C 1
ATOM 2263 O O . LEU B 1 139 ? 7.348 -5.77 11.477 1 98.75 139 LEU B O 1
ATOM 2267 N N . LEU B 1 140 ? 5.859 -4.176 12.094 1 98.62 140 LEU B N 1
ATOM 2268 C CA . LEU B 1 140 ? 5.887 -3.541 10.781 1 98.62 140 LEU B CA 1
ATOM 2269 C C . LEU B 1 140 ? 7.27 -2.969 10.484 1 98.62 140 LEU B C 1
ATOM 2271 O O . LEU B 1 140 ? 7.758 -3.066 9.359 1 98.62 140 LEU B O 1
ATOM 2275 N N . ARG B 1 141 ? 7.879 -2.387 11.461 1 98 141 ARG B N 1
ATOM 2276 C CA . ARG B 1 141 ? 9.219 -1.84 11.281 1 98 141 ARG B CA 1
ATOM 2277 C C . ARG B 1 141 ? 10.227 -2.943 10.969 1 98 141 ARG B C 1
ATOM 2279 O O . ARG B 1 141 ? 11.117 -2.762 10.133 1 98 141 ARG B O 1
ATOM 2286 N N . LYS B 1 142 ? 10.094 -4.09 11.633 1 98.62 142 LYS B N 1
ATOM 2287 C CA . LYS B 1 142 ? 10.961 -5.227 11.336 1 98.62 142 LYS B CA 1
ATOM 2288 C C . LYS B 1 142 ? 10.797 -5.684 9.891 1 98.62 142 LYS B C 1
ATOM 2290 O O . LYS B 1 142 ? 11.781 -5.953 9.203 1 98.62 142 LYS B O 1
ATOM 2295 N N . VAL B 1 143 ? 9.562 -5.793 9.469 1 98.81 143 VAL B N 1
ATOM 2296 C CA . VAL B 1 143 ? 9.273 -6.207 8.102 1 98.81 143 VAL B CA 1
ATOM 2297 C C . VAL B 1 143 ? 9.875 -5.207 7.117 1 98.81 143 VAL B C 1
ATOM 2299 O O . VAL B 1 143 ? 10.492 -5.598 6.125 1 98.81 143 VAL B O 1
ATOM 2302 N N . GLU B 1 144 ? 9.648 -3.924 7.406 1 97.75 144 GLU B N 1
ATOM 2303 C CA . GLU B 1 144 ? 10.203 -2.863 6.57 1 97.75 144 GLU B CA 1
ATOM 2304 C C . GLU B 1 144 ? 11.719 -2.979 6.469 1 97.75 144 GLU B C 1
ATOM 2306 O O . GLU B 1 144 ? 12.289 -2.883 5.379 1 97.75 144 GLU B O 1
ATOM 2311 N N . GLU B 1 145 ? 12.352 -3.154 7.539 1 97.94 145 GLU B N 1
ATOM 2312 C CA . GLU B 1 145 ? 13.812 -3.248 7.582 1 97.94 145 GLU B CA 1
ATOM 2313 C C . GLU B 1 145 ? 14.305 -4.469 6.809 1 97.94 145 GLU B C 1
ATOM 2315 O O . GLU B 1 145 ? 15.289 -4.387 6.078 1 97.94 145 GLU B O 1
ATOM 2320 N N . ASN B 1 146 ? 13.664 -5.602 7.023 1 98.38 146 ASN B N 1
ATOM 2321 C CA . ASN B 1 146 ? 14.008 -6.797 6.258 1 98.38 146 ASN B CA 1
ATOM 2322 C C . ASN B 1 146 ? 13.953 -6.531 4.758 1 98.38 146 ASN B C 1
ATOM 2324 O O . ASN B 1 146 ? 14.867 -6.922 4.02 1 98.38 146 ASN B O 1
ATOM 2328 N N . ALA B 1 147 ? 12.891 -5.902 4.344 1 98 147 ALA B N 1
ATOM 2329 C CA . ALA B 1 147 ? 12.703 -5.609 2.926 1 98 147 ALA B CA 1
ATOM 2330 C C . ALA B 1 147 ? 13.789 -4.676 2.408 1 98 147 ALA B C 1
ATOM 2332 O O . ALA B 1 147 ? 14.375 -4.918 1.349 1 98 147 ALA B O 1
ATOM 2333 N N . ARG B 1 148 ? 14.047 -3.607 3.137 1 96.25 148 ARG B N 1
ATOM 2334 C CA . ARG B 1 148 ? 15.055 -2.633 2.727 1 96.25 148 ARG B CA 1
ATOM 2335 C C . ARG B 1 148 ? 16.438 -3.275 2.631 1 96.25 148 ARG B C 1
ATOM 2337 O O . ARG B 1 148 ? 17.172 -3.021 1.682 1 96.25 148 ARG B O 1
ATOM 2344 N N . ASN B 1 149 ? 16.75 -4.066 3.602 1 97 149 ASN B N 1
ATOM 2345 C CA . ASN B 1 149 ? 18.031 -4.746 3.604 1 97 149 ASN B CA 1
ATOM 2346 C C . ASN B 1 149 ? 18.188 -5.672 2.402 1 97 149 ASN B C 1
ATOM 2348 O O . ASN B 1 149 ? 19.25 -5.742 1.794 1 97 149 ASN B O 1
ATOM 2352 N N . TRP B 1 150 ? 17.172 -6.379 2.131 1 97.06 150 TRP B N 1
ATOM 2353 C CA . TRP B 1 150 ? 17.203 -7.289 0.991 1 97.06 150 TRP B CA 1
ATOM 2354 C C . TRP B 1 150 ? 17.359 -6.516 -0.315 1 97.06 150 TRP B C 1
ATOM 2356 O O . TRP B 1 150 ? 18.156 -6.895 -1.174 1 97.06 150 TRP B O 1
ATOM 2366 N N . VAL B 1 151 ? 16.609 -5.418 -0.491 1 94.75 151 VAL B N 1
ATOM 2367 C CA . VAL B 1 151 ? 16.641 -4.637 -1.723 1 94.75 151 VAL B CA 1
ATOM 2368 C C . VAL B 1 151 ? 18.031 -4.008 -1.902 1 94.75 151 VAL B C 1
ATOM 2370 O O . VAL B 1 151 ? 18.562 -3.99 -3.01 1 94.75 151 VAL B O 1
ATOM 2373 N N . ARG B 1 152 ?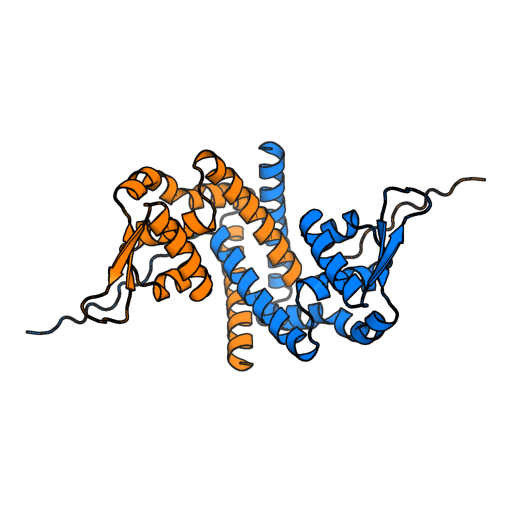 18.531 -3.502 -0.859 1 91.44 152 ARG B N 1
ATOM 2374 C CA . ARG B 1 152 ? 19.859 -2.881 -0.896 1 91.44 152 ARG B CA 1
ATOM 2375 C C . ARG B 1 152 ? 20.922 -3.896 -1.282 1 91.44 152 ARG B C 1
ATOM 2377 O O . ARG B 1 152 ? 21.859 -3.572 -2.023 1 91.44 152 ARG B O 1
ATOM 2384 N N . LYS B 1 153 ? 20.812 -5.074 -0.808 1 89.44 153 LYS B N 1
ATOM 2385 C CA . LYS B 1 153 ? 21.812 -6.117 -1.049 1 89.44 153 LYS B CA 1
ATOM 2386 C C . LYS B 1 153 ? 21.719 -6.648 -2.477 1 89.44 153 LYS B C 1
ATOM 2388 O O . LYS B 1 153 ? 22.719 -7.102 -3.043 1 89.44 153 LYS B O 1
ATOM 2393 N N . ASN B 1 154 ? 20.547 -6.578 -3.035 1 85.38 154 ASN B N 1
ATOM 2394 C CA . ASN B 1 154 ? 20.328 -7.191 -4.344 1 85.38 154 ASN B CA 1
ATOM 2395 C C . ASN B 1 154 ? 20.188 -6.137 -5.438 1 85.38 154 ASN B C 1
ATOM 2397 O O . ASN B 1 154 ? 19.625 -6.406 -6.496 1 85.38 154 ASN B O 1
ATOM 2401 N N . LEU B 1 155 ? 20.406 -4.852 -5.102 1 71 155 LEU B N 1
ATOM 2402 C CA . LEU B 1 155 ? 20.547 -3.814 -6.117 1 71 155 LEU B CA 1
ATOM 2403 C C . LEU B 1 155 ? 21.891 -3.939 -6.84 1 71 155 LEU B C 1
ATOM 2405 O O . LEU B 1 155 ? 22.875 -4.387 -6.254 1 71 155 LEU B O 1
#

InterPro domains:
  IPR000835 MarR-type HTH domain [PF01047] (41-99)
  IPR000835 MarR-type HTH domain [PR00598] (75-90)
  IPR000835 MarR-type HTH domain [PR00598] (94-110)
  IPR000835 MarR-type HTH domain [PR00598] (123-143)
  IPR000835 MarR-type HTH domain [PS50995] (1-145)
  IPR000835 MarR-type HTH domain [SM00347] (34-133)
  IPR036388 Winged helix-like DNA-binding domain superfamily [G3DSA:1.10.10.10] (4-154)
  IPR036390 Winged helix DNA-binding domain superfamily [SSF46785] (10-150)
  IPR039422 Transcription regulators MarR/SlyA-like [PTHR33164] (27-147)

Secondary structure (DSSP, 8-state):
---------PPP----HHHHHHHHHHHHHHHHHHHHGGGT--HHHHHHHHHHHHH-SEEHHHHHHHHT--HHHHHHHHHHHHHTTSEEEEE-SSSTT-EEEEE-GGGGGGGGGGGHHHHHHHHHTTT--HHHHHHHHHHHHHHHHHHHHHHHHT-/---------PPP----HHHHHHHHHHHHHHHHHHHHGGGT--HHHHHHHHHHHHH-SEEHHHHHHHHT--HHHHHHHHHHHHHTTSEEEEE-SSSTT-EEEEE-GGGGGGGGGGGHHHHHHHHHTTT--HHHHHHHHHHHHHHHHHHHHHHHHT-

Nearest PDB structures (foldseek):
  3vb2-assembly1_A  TM=7.764E-01  e=5.281E-09  Escherichia coli K-12
  3vod-assembly1_A  TM=7.337E-01  e=4.417E-09  Escherichia coli K-12
  3voe-assembly1_A  TM=7.323E-01  e=4.417E-09  Escherichia coli K-12
  3voe-assembly1_B  TM=7.613E-01  e=1.079E-08  Escherichia coli K-12
  7kua-assembly1_A-2  TM=8.260E-01  e=1.512E-06  Pseudomonas putida

Radius of gyration: 22.23 Å; Cα contacts (8 Å, |Δi|>4): 347; chains: 2; bounding box: 65×67×49 Å

Sequence (310 aa):
MATNTMKPKPLVVPVSIGRQLNITASVGNAVCNQLLEPHDLTLAQWAVLSSLWQNGDMSLKDLAKLTGNAPPATSRIVERMVMGGLLLRTQNNKDRRAVSVSLSPKAEGFRYLHTIYEDVNAVLLADLTASEQAQLFKLLRKVEENARNWVRKNLMATNTMKPKPLVVPVSIGRQLNITASVGNAVCNQLLEPHDLTLAQWAVLSSLWQNGDMSLKDLAKLTGNAPPATSRIVERMVMGGLLLRTQNNKDRRAVSVSLSPKAEGFRYLHTIYEDVNAVLLADLTASEQAQLFKLLRKVEENARNWVRKNL

Organism: NCBI:txid391626

pLDDT: mean 90.12, std 13.19, range [40.72, 98.81]

Foldseek 3Di:
DPPPPVPDPPDDDDDDPVVVVVVLVVVLLVVVQVVCVVVVDHPLRVLLLLVCLVPNKDWLVVSCVSSVHDSVVSVVSQVVCVVVQQKDWDQDPVHNPTIIIGGGPVVVVVSVCSCVVVVSCCVSCVPPDPVRVVVVVVVVVVVVVVVVVVVVVVD/DPPPPVDPPDDDDDDDPVVVVVVLVVVLLVVVQVVCVVVVDHPLRVLLLLVCLVPNKDWLVVSCVSSVHDSVVSVVSQVVCVVVQQKDWDQDPVHNPTIIIGGGPVVVVVSVCSCVVVVSCCVSCVPPDPVRVVVVVVVVVVVVVVVVVVVVVVD

Solvent-accessible surface area (backbone atoms only — not comparable to full-atom values): 17254 Å² total; per-residue (Å²): 127,84,76,74,73,71,66,80,73,80,82,70,72,78,94,33,61,66,57,51,35,44,47,30,31,50,44,44,47,50,48,48,36,59,72,27,47,90,69,77,39,52,62,70,56,44,44,53,50,43,50,36,73,66,58,44,67,36,38,58,66,56,48,12,65,73,64,66,42,55,53,72,60,38,50,52,53,48,51,53,33,35,76,68,48,37,32,40,78,42,73,28,86,88,42,79,82,40,47,32,38,37,75,25,80,65,38,58,79,50,54,86,54,66,53,49,54,56,56,48,36,50,46,38,44,63,90,49,52,74,67,51,47,53,48,47,55,52,52,46,50,50,28,34,50,38,24,50,53,52,47,62,70,71,100,126,85,76,74,73,72,66,80,73,81,82,69,72,78,93,34,60,63,58,52,36,45,47,32,32,51,44,44,47,49,48,48,36,60,74,28,48,89,70,77,40,51,61,71,56,43,44,53,50,40,50,35,74,65,58,45,67,38,39,58,66,57,48,11,65,73,64,66,41,56,56,71,59,38,49,53,53,49,50,53,33,34,75,68,48,36,32,41,78,41,74,29,84,86,41,80,83,40,47,32,39,37,75,27,80,63,37,58,78,50,52,86,56,64,55,49,54,56,57,47,37,52,46,37,43,63,91,46,52,73,67,52,48,54,48,48,54,51,52,46,50,51,28,33,49,37,24,49,52,50,47,64,70,71,100